Protein AF-A0A1G2HWE6-F1 (afdb_monomer_lite)

Secondary structure (DSSP, 8-state):
----------HHHHHHHHS-THHHHHHHHHHHHHHHHHHHHHHHHHHHHHTT---HHHHHHHHHHHHHHHHHHHHHHHTGGGT----GGGGHHHHHHHHHHHHHHTTS-TTTS-HHHHHHHHHHHHHHHHHHHHHHHHHIIIIIHHHHHHHTTT-HHHHHHHHHHHHHHHHHHHHHHHHHHHHHHHHHHHHHH---HHHHHHHHHHHHHHHHHHHHHS-HHHHHHT-TTTGGG--

Radius of gyration: 20.61 Å; chains: 1; bounding box: 46×35×68 Å

Foldseek 3Di:
DPPPPPPPPPLVLLCCLQQPPVLVVLLVLLVVLLVVLVVLLVVLVVVCVVVVLDDPLLVLLSVLLVLVSVLVNLCSVQPVRRFDDDDPVVSVLSVVLSVLSSQSSQVSRCVRHPPLSNLVSVLVNLVSLLVVLVVSLVVLVPPSLVSLCVSVVVPNVLSVVVSVLSSVLSVVRSVVSVVVSVVSVVLSVCCVVPVDPVSSVVVSVVSSVVSVVCSPCSGPLNSQCPDPSRNVSSD

Structure (mmCIF, N/CA/C/O backbone):
data_AF-A0A1G2HWE6-F1
#
_entry.id   AF-A0A1G2HWE6-F1
#
loop_
_atom_site.group_PDB
_atom_site.id
_atom_site.type_symbol
_atom_site.label_atom_id
_atom_site.label_alt_id
_atom_site.label_comp_id
_atom_site.label_asym_id
_atom_site.label_entity_id
_atom_site.label_seq_id
_atom_site.pdbx_PDB_ins_code
_atom_site.Cartn_x
_atom_site.Cartn_y
_atom_site.Cartn_z
_atom_site.occupancy
_atom_site.B_iso_or_equiv
_atom_site.auth_seq_id
_atom_site.auth_comp_id
_atom_site.auth_asym_id
_atom_site.auth_atom_id
_atom_site.pdbx_PDB_model_num
ATOM 1 N N . MET A 1 1 ? 14.375 21.145 -43.559 1.00 37.47 1 MET A N 1
ATOM 2 C CA . MET A 1 1 ? 13.725 20.589 -42.355 1.00 37.47 1 MET A CA 1
ATOM 3 C C . MET A 1 1 ? 13.669 19.087 -42.533 1.00 37.47 1 MET A C 1
ATOM 5 O O . MET A 1 1 ? 12.858 18.605 -43.310 1.00 37.47 1 MET A O 1
ATOM 9 N N . VAL A 1 2 ? 14.614 18.369 -41.930 1.00 33.28 2 VAL A N 1
ATOM 10 C CA . VAL A 1 2 ? 14.614 16.905 -41.948 1.00 33.28 2 VAL A CA 1
ATOM 11 C C . VAL A 1 2 ? 13.564 16.480 -40.933 1.00 33.28 2 VAL A C 1
ATOM 13 O O . VAL A 1 2 ? 13.739 16.686 -39.736 1.00 33.28 2 VAL A O 1
ATOM 16 N N . THR A 1 3 ? 12.433 15.975 -41.411 1.00 37.06 3 THR A N 1
ATOM 17 C CA . THR A 1 3 ? 11.487 15.235 -40.580 1.00 37.06 3 THR A CA 1
ATOM 18 C C . THR A 1 3 ? 12.203 13.971 -40.121 1.00 37.06 3 THR A C 1
ATOM 20 O O . THR A 1 3 ? 12.226 12.979 -40.851 1.00 37.06 3 THR A O 1
ATOM 23 N N . GLU A 1 4 ? 12.846 14.024 -38.952 1.00 37.31 4 GLU A N 1
ATOM 24 C CA . GLU A 1 4 ? 13.259 12.825 -38.228 1.00 37.31 4 GLU A CA 1
ATOM 25 C C . GLU A 1 4 ? 12.006 11.976 -38.040 1.00 37.31 4 GLU A C 1
ATOM 27 O O . GLU A 1 4 ? 11.126 12.272 -37.229 1.00 37.31 4 GLU A O 1
ATOM 32 N N . ARG A 1 5 ? 11.886 10.943 -38.872 1.00 42.56 5 ARG A N 1
ATOM 33 C CA . ARG A 1 5 ? 10.913 9.880 -38.691 1.00 42.56 5 ARG A CA 1
ATOM 34 C C . ARG A 1 5 ? 11.277 9.258 -37.344 1.00 42.56 5 ARG A C 1
ATOM 36 O O . ARG A 1 5 ? 12.273 8.548 -37.276 1.00 42.56 5 ARG A O 1
ATOM 43 N N . ARG A 1 6 ? 10.549 9.611 -36.272 1.00 49.31 6 ARG A N 1
ATOM 44 C CA . ARG A 1 6 ? 10.665 8.949 -34.964 1.00 49.31 6 ARG A CA 1
ATOM 45 C C . ARG A 1 6 ? 10.543 7.459 -35.246 1.00 49.31 6 ARG A C 1
ATOM 47 O O . ARG A 1 6 ? 9.459 7.009 -35.604 1.00 49.31 6 ARG A O 1
ATOM 54 N N . GLU A 1 7 ? 11.657 6.736 -35.203 1.00 51.09 7 GLU A N 1
ATOM 55 C CA . GLU A 1 7 ? 11.645 5.290 -35.366 1.00 51.09 7 GLU A CA 1
ATOM 56 C C . GLU A 1 7 ? 10.716 4.742 -34.284 1.00 51.09 7 GLU A C 1
ATOM 58 O O . GLU A 1 7 ? 10.956 4.934 -33.090 1.00 51.09 7 GLU A O 1
ATOM 63 N N . GLU A 1 8 ? 9.591 4.174 -34.717 1.00 58.09 8 GLU A N 1
ATOM 64 C CA . GLU A 1 8 ? 8.563 3.645 -33.835 1.00 58.09 8 GLU A CA 1
ATOM 65 C C . GLU A 1 8 ? 9.192 2.531 -33.009 1.00 58.09 8 GLU A C 1
ATOM 67 O O . GLU A 1 8 ? 9.462 1.435 -33.501 1.00 58.09 8 GLU A O 1
ATOM 72 N N . ILE A 1 9 ? 9.473 2.827 -31.740 1.00 59.62 9 ILE A N 1
ATOM 73 C CA . ILE A 1 9 ? 9.824 1.806 -30.766 1.00 59.62 9 ILE A CA 1
ATOM 74 C C . ILE A 1 9 ? 8.665 0.804 -30.768 1.00 59.62 9 ILE A C 1
ATOM 76 O O . ILE A 1 9 ? 7.548 1.187 -30.411 1.00 59.62 9 ILE A O 1
ATOM 80 N N . PRO A 1 10 ? 8.880 -0.466 -31.153 1.00 60.22 10 PRO A N 1
ATOM 81 C CA . PRO A 1 10 ? 7.796 -1.430 -31.156 1.00 60.22 10 PRO A CA 1
ATOM 82 C C . PRO A 1 10 ? 7.351 -1.646 -29.705 1.00 60.22 10 PRO A C 1
ATOM 84 O O . PRO A 1 10 ? 8.105 -2.208 -28.906 1.00 60.22 10 PRO A O 1
ATOM 87 N N . LEU A 1 11 ? 6.124 -1.214 -29.374 1.00 59.66 11 LEU A N 1
ATOM 88 C CA . LEU A 1 11 ? 5.499 -1.381 -28.053 1.00 59.66 11 LEU A CA 1
ATOM 89 C C . LEU A 1 11 ? 5.708 -2.784 -27.440 1.00 59.66 11 LEU A C 1
ATOM 91 O O . LEU A 1 11 ? 5.973 -2.851 -26.241 1.00 59.66 11 LEU A O 1
ATOM 95 N N . PRO A 1 12 ? 5.686 -3.899 -28.204 1.00 58.38 12 PRO A N 1
ATOM 96 C CA . PRO A 1 12 ? 5.962 -5.227 -27.655 1.00 58.38 12 PRO A CA 1
ATOM 97 C C . PRO A 1 12 ? 7.326 -5.350 -26.962 1.00 58.38 12 PRO A C 1
ATOM 99 O O . PRO A 1 12 ? 7.399 -5.896 -25.868 1.00 58.38 12 PRO A O 1
ATOM 102 N N . LYS A 1 13 ? 8.398 -4.775 -27.529 1.00 60.00 13 LYS A N 1
ATOM 103 C CA . LYS A 1 13 ? 9.741 -4.814 -26.915 1.00 60.00 13 LYS A CA 1
ATOM 104 C C . LYS A 1 13 ? 9.831 -3.946 -25.662 1.00 60.00 13 LYS A C 1
ATOM 106 O O . LYS A 1 13 ? 10.584 -4.259 -24.744 1.00 60.00 13 LYS A O 1
ATOM 111 N N . LEU A 1 14 ? 9.064 -2.855 -25.627 1.00 59.41 14 LEU A N 1
ATOM 112 C CA . LEU A 1 14 ? 8.936 -1.999 -24.451 1.00 59.41 14 LEU A CA 1
ATOM 113 C C . LEU A 1 14 ? 8.243 -2.744 -23.313 1.00 59.41 14 LEU A C 1
ATOM 115 O O . LEU A 1 14 ? 8.753 -2.751 -22.197 1.00 59.41 14 LEU A O 1
ATOM 119 N N . PHE A 1 15 ? 7.143 -3.435 -23.603 1.00 59.78 15 PHE A N 1
ATOM 120 C CA . PHE A 1 15 ? 6.457 -4.253 -22.613 1.00 59.78 15 PHE A CA 1
ATOM 121 C C . PHE A 1 15 ? 7.269 -5.482 -22.198 1.00 59.78 15 PHE A C 1
ATOM 123 O O . PHE A 1 15 ? 7.324 -5.756 -21.012 1.00 59.78 15 PHE A O 1
ATOM 130 N N . GLU A 1 16 ? 7.990 -6.164 -23.087 1.00 58.72 16 GLU A N 1
ATOM 131 C CA . GLU A 1 16 ? 8.883 -7.273 -22.699 1.00 58.72 16 GLU A CA 1
ATOM 132 C C . GLU A 1 16 ? 10.024 -6.824 -21.770 1.00 58.72 16 GLU A C 1
ATOM 134 O O . GLU A 1 16 ? 10.401 -7.543 -20.843 1.00 58.72 16 GLU A O 1
ATOM 139 N N . ALA A 1 17 ? 10.563 -5.619 -21.982 1.00 56.53 17 ALA A N 1
ATOM 140 C CA . ALA A 1 17 ? 11.607 -5.055 -21.130 1.00 56.53 17 ALA A CA 1
ATOM 141 C C . ALA A 1 17 ? 11.080 -4.548 -19.771 1.00 56.53 17 ALA A C 1
ATOM 143 O O . ALA A 1 17 ? 11.848 -4.476 -18.807 1.00 56.53 17 ALA A O 1
ATOM 144 N N . ILE A 1 18 ? 9.796 -4.174 -19.693 1.00 54.41 18 ILE A N 1
ATOM 145 C CA . ILE A 1 18 ? 9.176 -3.528 -18.522 1.00 54.41 18 ILE A CA 1
ATOM 146 C C . ILE A 1 18 ? 8.317 -4.497 -17.689 1.00 54.41 18 ILE A C 1
ATOM 148 O O . ILE A 1 18 ? 8.333 -4.408 -16.464 1.00 54.41 18 ILE A O 1
ATOM 152 N N . LEU A 1 19 ? 7.601 -5.420 -18.331 1.00 57.88 19 LEU A N 1
ATOM 153 C CA . LEU A 1 19 ? 6.680 -6.404 -17.751 1.00 57.88 19 LEU A CA 1
ATOM 154 C C . LEU A 1 19 ? 7.272 -7.814 -17.905 1.00 57.88 19 LEU A C 1
ATOM 156 O O . LEU A 1 19 ? 6.849 -8.580 -18.775 1.00 57.88 19 LEU A O 1
ATOM 160 N N . PRO A 1 20 ? 8.257 -8.209 -17.081 1.00 55.56 20 PRO A N 1
ATOM 161 C CA . PRO A 1 20 ? 8.686 -9.599 -17.077 1.00 55.56 20 PRO A CA 1
ATOM 162 C C . PRO A 1 20 ? 7.498 -10.492 -16.689 1.00 55.56 20 PRO A C 1
ATOM 164 O O . PRO A 1 20 ? 6.690 -10.107 -15.849 1.00 55.56 20 PRO A O 1
ATOM 167 N N . TYR A 1 21 ? 7.429 -11.719 -17.214 1.00 52.56 21 TYR A N 1
ATOM 168 C CA . TYR A 1 21 ? 6.457 -12.763 -16.820 1.00 52.56 21 TYR A CA 1
ATOM 169 C C . TYR A 1 21 ? 6.268 -12.886 -15.291 1.00 52.56 21 TYR A C 1
ATOM 171 O O . TYR A 1 21 ? 5.188 -13.179 -14.785 1.00 52.56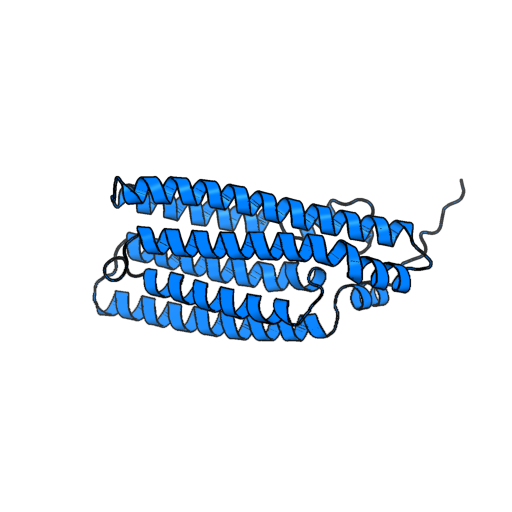 21 TYR A O 1
ATOM 179 N N . GLN A 1 22 ? 7.323 -12.578 -14.538 1.00 60.53 22 GLN A N 1
ATOM 180 C CA . GLN A 1 22 ? 7.340 -12.506 -13.080 1.00 60.53 22 GLN A CA 1
ATOM 181 C C . GLN A 1 22 ? 6.305 -11.514 -12.506 1.00 60.53 22 GLN A C 1
ATOM 183 O O . GLN A 1 22 ? 5.722 -11.792 -11.461 1.00 60.53 22 GLN A O 1
ATOM 188 N N . ALA A 1 23 ? 6.019 -10.402 -13.188 1.00 65.31 23 ALA A N 1
ATOM 189 C CA . ALA A 1 23 ? 5.042 -9.405 -12.757 1.00 65.31 23 ALA A CA 1
ATOM 190 C C . ALA A 1 23 ? 3.624 -9.988 -12.631 1.00 65.31 23 ALA A C 1
ATOM 192 O O . ALA A 1 23 ? 2.936 -9.669 -11.663 1.00 65.31 23 ALA A O 1
ATOM 193 N N . SER A 1 24 ? 3.193 -10.889 -13.527 1.00 72.12 24 SER A N 1
ATOM 194 C CA . SER A 1 24 ? 1.847 -11.481 -13.427 1.00 72.12 24 SER A CA 1
ATOM 195 C C . SER A 1 24 ? 1.726 -12.424 -12.226 1.00 72.12 24 SER A C 1
ATOM 197 O O . SER A 1 24 ? 0.723 -12.394 -11.512 1.00 72.12 24 SER A O 1
ATOM 199 N N . VAL A 1 25 ? 2.776 -13.200 -11.931 1.00 74.75 25 VAL A N 1
ATOM 200 C CA . VAL A 1 25 ? 2.834 -14.070 -10.746 1.00 74.75 25 VAL A CA 1
ATOM 201 C C . VAL A 1 25 ? 2.797 -13.232 -9.469 1.00 74.75 25 VAL A C 1
ATOM 203 O O . VAL A 1 25 ? 2.043 -13.548 -8.552 1.00 74.75 25 VAL A O 1
ATOM 206 N N . TYR A 1 26 ? 3.546 -12.128 -9.422 1.00 76.06 26 TYR A N 1
ATOM 207 C CA . TYR A 1 26 ? 3.535 -11.203 -8.284 1.00 76.06 26 TYR A CA 1
ATOM 208 C C . TYR A 1 26 ? 2.148 -10.610 -8.033 1.00 76.06 26 TYR A C 1
ATOM 210 O O . TYR A 1 26 ? 1.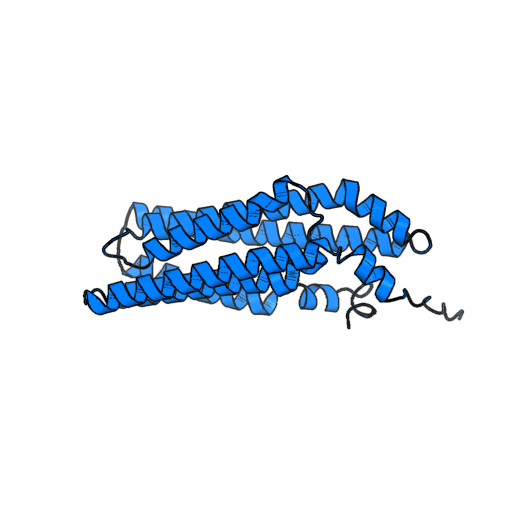650 -10.633 -6.909 1.00 76.06 26 TYR A O 1
ATOM 218 N N . VAL A 1 27 ? 1.501 -10.127 -9.097 1.00 79.94 27 VAL A N 1
ATOM 219 C CA . VAL A 1 27 ? 0.134 -9.594 -9.043 1.00 79.94 27 VAL A CA 1
ATOM 220 C C . VAL A 1 27 ? -0.851 -10.671 -8.593 1.00 79.94 27 VAL A C 1
ATOM 222 O O . VAL A 1 27 ? -1.737 -10.386 -7.795 1.00 79.94 27 VAL A O 1
ATOM 225 N N . THR A 1 28 ? -0.678 -11.917 -9.035 1.00 85.12 28 THR A N 1
ATOM 226 C CA . THR A 1 28 ? -1.517 -13.047 -8.604 1.00 85.12 28 THR A CA 1
ATOM 227 C C . THR A 1 28 ? -1.370 -13.301 -7.104 1.00 85.12 28 THR A C 1
ATOM 229 O O . THR A 1 28 ? -2.375 -13.380 -6.402 1.00 85.12 28 THR A O 1
ATOM 232 N N . VAL A 1 29 ? -0.136 -13.378 -6.592 1.00 84.94 29 VAL A N 1
ATOM 233 C CA . VAL A 1 29 ? 0.125 -13.563 -5.153 1.00 84.94 29 VAL A CA 1
ATOM 234 C C . VAL A 1 29 ? -0.498 -12.432 -4.339 1.00 84.94 29 VAL A C 1
ATOM 236 O O . VAL A 1 29 ? -1.156 -12.686 -3.332 1.00 84.94 29 VAL A O 1
ATOM 239 N N . LEU A 1 30 ? -0.356 -11.188 -4.795 1.00 85.75 30 LEU A N 1
ATOM 240 C CA . LEU A 1 30 ? -0.988 -10.047 -4.145 1.00 85.75 30 LEU A CA 1
ATOM 241 C C . LEU A 1 30 ? -2.510 -10.126 -4.190 1.00 85.75 30 LEU A C 1
ATOM 243 O O . LEU A 1 30 ? -3.135 -9.913 -3.163 1.00 85.75 30 LEU A O 1
ATOM 247 N N . ASN A 1 31 ? -3.116 -10.492 -5.318 1.00 89.31 31 ASN A N 1
ATOM 248 C CA . ASN A 1 31 ? -4.565 -10.671 -5.399 1.00 89.31 31 ASN A CA 1
ATOM 249 C C . ASN A 1 31 ? -5.065 -11.727 -4.402 1.00 89.31 31 ASN A C 1
ATOM 251 O O . ASN A 1 31 ? -6.081 -11.499 -3.753 1.00 89.31 31 ASN A O 1
ATOM 255 N N . ILE A 1 32 ? -4.335 -12.833 -4.214 1.00 92.06 32 ILE A N 1
ATOM 256 C CA . ILE A 1 32 ? -4.664 -13.840 -3.191 1.00 92.06 32 ILE A CA 1
ATOM 257 C C . ILE A 1 32 ? -4.636 -13.213 -1.790 1.00 92.06 32 ILE A C 1
ATOM 259 O O . ILE A 1 32 ? -5.593 -13.364 -1.032 1.00 92.06 32 ILE A O 1
ATOM 263 N N . ILE A 1 33 ? -3.572 -12.476 -1.456 1.00 92.12 33 ILE A N 1
ATOM 264 C CA . ILE A 1 33 ? -3.435 -11.791 -0.160 1.00 92.12 33 ILE A CA 1
ATOM 265 C C . ILE A 1 33 ? -4.576 -10.788 0.053 1.00 92.12 33 ILE A C 1
ATOM 267 O O . ILE A 1 33 ? -5.175 -10.760 1.124 1.00 92.12 33 ILE A O 1
ATOM 271 N N . GLN A 1 34 ? -4.925 -10.015 -0.973 1.00 92.56 34 GLN A N 1
ATOM 272 C CA . GLN A 1 34 ? -5.989 -9.012 -0.916 1.00 92.56 34 GLN A CA 1
ATOM 273 C C . GLN A 1 34 ? -7.371 -9.660 -0.743 1.00 92.56 34 GLN A C 1
ATOM 275 O O . GLN A 1 34 ? -8.171 -9.192 0.065 1.00 92.56 34 GLN A O 1
ATOM 280 N N . CYS A 1 35 ? -7.648 -10.784 -1.416 1.00 93.69 35 CYS A N 1
ATOM 281 C CA . CYS A 1 35 ? -8.865 -11.568 -1.182 1.00 93.69 35 CYS A CA 1
ATOM 282 C C . CYS A 1 35 ? -8.961 -12.061 0.269 1.00 93.69 35 CYS A C 1
ATOM 284 O O . CYS A 1 35 ? -10.028 -11.976 0.878 1.00 93.69 35 CYS A O 1
ATOM 286 N N . ILE A 1 36 ? -7.851 -12.544 0.833 1.00 94.56 36 ILE A N 1
ATOM 287 C CA . ILE A 1 36 ? -7.787 -12.982 2.232 1.00 94.56 36 ILE A CA 1
ATOM 288 C C . ILE A 1 36 ? -8.031 -11.797 3.179 1.00 94.56 36 ILE A C 1
ATOM 290 O O . ILE A 1 36 ? -8.836 -11.914 4.102 1.00 94.56 36 ILE A O 1
ATOM 294 N N . ALA A 1 37 ? -7.405 -10.644 2.925 1.00 94.81 37 ALA A N 1
ATOM 295 C CA . ALA A 1 37 ? -7.588 -9.428 3.714 1.00 94.81 37 ALA A CA 1
ATOM 296 C C . ALA A 1 37 ? -9.054 -8.958 3.712 1.00 94.81 37 ALA A C 1
ATOM 298 O O . ALA A 1 37 ? -9.620 -8.696 4.773 1.00 94.81 37 ALA A O 1
ATOM 299 N N . PHE A 1 38 ? -9.717 -8.929 2.550 1.00 94.69 38 PHE A N 1
ATOM 300 C CA . PHE A 1 38 ? -11.149 -8.617 2.484 1.00 94.69 38 PHE A CA 1
ATOM 301 C C . PHE A 1 38 ? -12.006 -9.637 3.238 1.00 94.69 38 PHE A C 1
ATOM 303 O O . PHE A 1 38 ? -12.942 -9.243 3.933 1.00 94.69 38 PHE A O 1
ATOM 310 N N . GLY A 1 39 ? -11.679 -10.928 3.145 1.00 94.88 39 GLY A N 1
ATOM 311 C CA . GLY A 1 39 ? -12.356 -11.976 3.908 1.00 94.88 39 GLY A CA 1
ATOM 312 C C . GLY A 1 39 ? -12.284 -11.730 5.417 1.00 94.88 39 GLY A C 1
ATOM 313 O O . GLY A 1 39 ? -13.316 -11.733 6.089 1.00 94.88 39 GLY A O 1
ATOM 314 N N . PHE A 1 40 ? -11.091 -11.439 5.942 1.00 95.19 40 PHE A N 1
ATOM 315 C CA . PHE A 1 40 ? -10.915 -11.097 7.355 1.00 95.19 40 PHE A CA 1
ATOM 316 C C . PHE A 1 40 ? -11.644 -9.811 7.745 1.00 95.19 40 PHE A C 1
ATOM 318 O O . PHE A 1 40 ? -12.270 -9.779 8.801 1.00 95.19 40 PHE A O 1
ATOM 325 N N . LEU A 1 41 ? -11.634 -8.779 6.894 1.00 95.19 41 LEU A N 1
ATOM 326 C CA . LEU A 1 41 ? -12.362 -7.539 7.169 1.00 95.19 41 LEU A CA 1
ATOM 327 C C . LEU A 1 41 ? -13.870 -7.783 7.308 1.00 95.19 41 LEU A C 1
ATOM 329 O O . LEU A 1 41 ? -14.495 -7.251 8.220 1.00 95.19 41 LEU A O 1
ATOM 333 N N . VAL A 1 42 ? -14.458 -8.606 6.436 1.00 94.56 42 VAL A N 1
ATOM 334 C CA . VAL A 1 42 ? -15.885 -8.959 6.520 1.00 94.56 42 VAL A CA 1
ATOM 335 C C . VAL A 1 42 ? -16.192 -9.720 7.811 1.00 94.56 42 VAL A C 1
ATOM 337 O O . VAL A 1 42 ? -17.209 -9.446 8.449 1.00 94.56 42 VAL A O 1
ATOM 340 N N . ILE A 1 43 ? -15.322 -10.653 8.209 1.00 93.69 43 ILE A N 1
ATOM 341 C CA . ILE A 1 43 ? -15.471 -11.406 9.462 1.00 93.69 43 ILE A CA 1
ATOM 342 C C . ILE A 1 43 ? -15.426 -10.458 10.666 1.00 93.69 43 ILE A C 1
ATOM 344 O O . ILE A 1 43 ? -16.307 -10.531 11.520 1.00 93.69 43 ILE A O 1
ATOM 348 N N . GLU A 1 44 ? -14.460 -9.541 10.699 1.00 92.88 44 GLU A N 1
ATOM 349 C CA . GLU A 1 44 ? -14.300 -8.579 11.791 1.00 92.88 44 GLU A CA 1
ATOM 350 C C . GLU A 1 44 ? -15.502 -7.630 11.891 1.00 92.88 44 GLU A C 1
ATOM 352 O O . GLU A 1 44 ? -16.068 -7.427 12.963 1.00 92.88 44 GLU A O 1
ATOM 357 N N . VAL A 1 45 ? -15.969 -7.097 10.757 1.00 90.81 45 VAL A N 1
ATOM 358 C CA . VAL A 1 45 ? -17.160 -6.233 10.721 1.00 90.81 45 VAL A CA 1
ATOM 359 C C . VAL A 1 45 ? -18.403 -6.990 11.191 1.00 90.81 45 VAL A C 1
ATOM 361 O O . VAL A 1 45 ? -19.206 -6.438 11.945 1.00 90.81 45 VAL A O 1
ATOM 364 N N . LYS A 1 46 ? -18.567 -8.257 10.793 1.00 91.19 46 LYS A N 1
ATOM 365 C CA . LYS A 1 46 ? -19.674 -9.101 11.261 1.00 91.19 46 LYS A CA 1
ATOM 366 C C . LYS A 1 46 ? -19.630 -9.295 12.778 1.00 91.19 46 LYS A C 1
ATOM 368 O O . LYS A 1 46 ? -20.680 -9.257 13.416 1.00 91.19 46 LYS A O 1
ATOM 373 N N . ASP A 1 47 ? -18.448 -9.503 13.350 1.00 89.56 47 ASP A N 1
ATOM 374 C CA . ASP A 1 47 ? -18.283 -9.680 14.794 1.00 89.56 47 ASP A CA 1
ATOM 375 C C . ASP A 1 47 ? -18.666 -8.410 15.571 1.00 89.56 47 ASP A C 1
ATOM 377 O O . ASP A 1 47 ? -19.458 -8.478 16.512 1.00 89.56 47 ASP A O 1
ATOM 381 N N . ILE A 1 48 ? -18.222 -7.238 15.098 1.00 88.75 48 ILE A N 1
ATOM 382 C CA . ILE A 1 48 ? -18.594 -5.926 15.660 1.00 88.75 48 ILE A CA 1
ATOM 383 C C . ILE A 1 48 ? -20.115 -5.726 15.648 1.00 88.75 48 ILE A C 1
ATOM 385 O O . ILE A 1 48 ? -20.695 -5.269 16.637 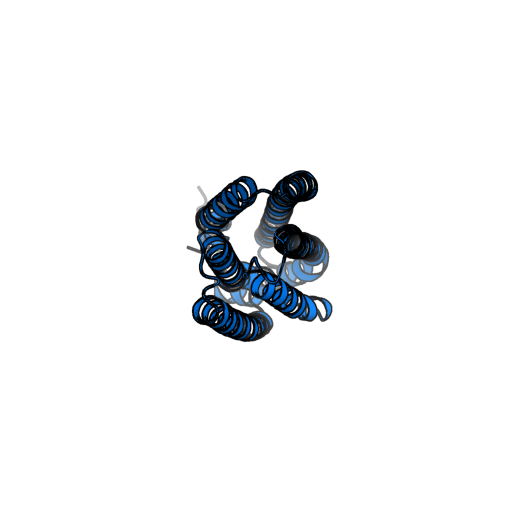1.00 88.75 48 ILE A O 1
ATOM 389 N N . VAL A 1 49 ? -20.772 -6.068 14.534 1.00 88.31 49 VAL A N 1
ATOM 390 C CA . VAL A 1 49 ? -22.233 -5.958 14.399 1.00 88.31 49 VAL A CA 1
ATOM 391 C C . VAL A 1 49 ? -22.941 -6.903 15.371 1.00 88.31 49 VAL A C 1
ATOM 393 O O . VAL A 1 49 ? -23.847 -6.475 16.080 1.00 88.31 49 VAL A O 1
ATOM 396 N N . ASN A 1 50 ? -22.510 -8.163 15.459 1.00 88.94 50 ASN A N 1
ATOM 397 C CA . ASN A 1 50 ? -23.138 -9.160 16.331 1.00 88.94 50 ASN A CA 1
ATOM 398 C C . ASN A 1 50 ? -23.004 -8.828 17.822 1.00 88.94 50 ASN A C 1
ATOM 400 O O . ASN A 1 50 ? -23.901 -9.139 18.603 1.00 88.94 50 ASN A O 1
ATOM 404 N N . LYS A 1 51 ? -21.891 -8.209 18.224 1.00 87.62 51 LYS A N 1
ATOM 405 C CA . LYS A 1 51 ? -21.625 -7.829 19.617 1.00 87.62 51 LYS A CA 1
ATOM 406 C C . LYS A 1 51 ? -22.246 -6.485 20.018 1.00 87.62 51 LYS A C 1
ATOM 408 O O . LYS A 1 51 ? -22.052 -6.055 21.150 1.00 87.62 51 LYS A O 1
ATOM 413 N N . ASN A 1 52 ? -22.997 -5.824 19.128 1.00 81.00 52 ASN A N 1
ATOM 414 C CA . ASN A 1 52 ? -23.503 -4.457 19.320 1.00 81.00 52 ASN A CA 1
ATOM 415 C C . ASN A 1 52 ? -22.393 -3.434 19.639 1.00 81.00 52 ASN A C 1
ATOM 417 O O . ASN A 1 52 ? -22.631 -2.419 20.288 1.00 81.00 52 ASN A O 1
ATOM 421 N N . GLU A 1 53 ? -21.180 -3.657 19.129 1.00 82.62 53 GLU A N 1
ATOM 422 C CA . GLU A 1 53 ? -20.036 -2.737 19.261 1.00 82.62 53 GLU A CA 1
ATOM 423 C C . GLU A 1 53 ? -19.990 -1.726 18.101 1.00 82.62 53 GLU A C 1
ATOM 425 O O . GLU A 1 53 ? -18.967 -1.105 17.781 1.00 82.62 53 GLU A O 1
ATOM 430 N N . PHE A 1 54 ? -21.128 -1.585 17.425 1.00 80.69 54 PHE A N 1
ATOM 431 C CA . PHE A 1 54 ? -21.293 -0.771 16.243 1.00 80.69 54 PHE A CA 1
ATOM 432 C C . PHE A 1 54 ? -21.448 0.701 16.636 1.00 80.69 54 PHE A C 1
ATOM 434 O O . PHE A 1 54 ? -22.475 1.127 17.161 1.00 80.69 54 PHE A O 1
ATOM 441 N N . GLY A 1 55 ? -20.411 1.489 16.368 1.00 86.38 55 GLY A N 1
ATOM 442 C CA . GLY A 1 55 ? -20.392 2.928 16.608 1.00 86.38 55 GLY A CA 1
ATOM 443 C C . GLY A 1 55 ? -19.676 3.681 15.493 1.00 86.38 55 GLY A C 1
ATOM 444 O O . GLY A 1 55 ? -19.008 3.083 14.647 1.00 86.38 55 GLY A O 1
ATOM 445 N N . LEU A 1 56 ? -19.784 5.013 15.508 1.00 88.19 56 LEU A N 1
ATOM 446 C CA . LEU A 1 56 ? -19.171 5.888 14.499 1.00 88.19 56 LEU A CA 1
ATOM 447 C C . LEU A 1 56 ? -17.669 5.614 14.324 1.00 88.19 56 LEU A C 1
ATOM 449 O O . LEU A 1 56 ? -17.168 5.586 13.204 1.00 88.19 56 LEU A O 1
ATOM 453 N N . ILE A 1 57 ? -16.961 5.370 15.427 1.00 88.12 57 ILE A N 1
ATOM 454 C CA . ILE A 1 57 ? -15.526 5.078 15.425 1.00 88.12 57 ILE A CA 1
ATOM 455 C C . ILE A 1 57 ? -15.228 3.752 14.712 1.00 88.12 57 ILE A C 1
ATOM 457 O O . ILE A 1 57 ? -14.374 3.718 13.827 1.00 88.12 57 ILE A O 1
ATOM 461 N N . SER A 1 58 ? -15.955 2.683 15.047 1.00 88.56 58 SER A N 1
ATOM 462 C CA . SER A 1 58 ? -15.812 1.366 14.413 1.00 88.56 58 SER A CA 1
ATOM 463 C C . SER A 1 58 ? -16.064 1.451 12.902 1.00 88.56 58 SER A C 1
ATOM 465 O O . SER A 1 58 ? -15.315 0.878 12.111 1.00 88.56 58 SER A O 1
ATOM 467 N N . ILE A 1 59 ? -17.063 2.241 12.481 1.00 90.62 59 ILE A N 1
ATOM 468 C CA . ILE A 1 59 ? -17.346 2.508 11.061 1.00 90.62 59 ILE A CA 1
ATOM 469 C C . ILE A 1 59 ? -16.168 3.230 10.406 1.00 90.62 59 ILE A C 1
ATOM 471 O O . ILE A 1 59 ? -15.695 2.807 9.355 1.00 90.62 59 ILE A O 1
ATOM 475 N N . LEU A 1 60 ? -15.666 4.304 11.018 1.00 91.50 60 LEU A N 1
ATOM 476 C CA . LEU A 1 60 ? -14.559 5.082 10.465 1.00 91.50 60 LEU A CA 1
ATOM 477 C C . LEU A 1 60 ? -13.269 4.262 10.351 1.00 91.50 60 LEU A C 1
ATOM 479 O O . LEU A 1 60 ? -12.567 4.379 9.344 1.00 91.50 60 LEU A O 1
ATOM 483 N N . ARG A 1 61 ? -12.959 3.403 11.330 1.00 91.25 61 ARG A N 1
ATOM 484 C CA . ARG A 1 61 ? -11.829 2.467 11.232 1.00 91.25 61 ARG A CA 1
ATOM 485 C C . ARG A 1 61 ? -12.045 1.410 10.157 1.00 91.25 61 ARG A C 1
ATOM 487 O O . ARG A 1 61 ? -11.114 1.123 9.404 1.00 91.25 61 ARG A O 1
ATOM 494 N N . GLY A 1 62 ? -13.258 0.871 10.043 1.00 93.06 62 GLY A N 1
ATOM 495 C CA . GLY A 1 62 ? -13.618 -0.099 9.008 1.00 93.06 62 GLY A CA 1
ATOM 496 C C . GLY A 1 62 ? -13.475 0.486 7.604 1.00 93.06 62 GLY A C 1
ATOM 497 O O . GLY A 1 62 ? -12.808 -0.101 6.754 1.00 93.06 62 GLY A O 1
ATOM 498 N N . VAL A 1 63 ? -14.008 1.692 7.380 1.00 93.50 63 VAL A N 1
ATOM 499 C CA . VAL A 1 63 ? -13.875 2.422 6.111 1.00 93.50 63 VAL A CA 1
ATOM 500 C C . VAL A 1 63 ? -12.413 2.753 5.818 1.00 93.50 63 VAL A C 1
ATOM 502 O O . VAL A 1 63 ? -11.967 2.550 4.693 1.00 93.50 63 VAL A O 1
ATOM 505 N N . ASN A 1 64 ? -11.637 3.208 6.807 1.00 92.56 64 ASN A N 1
ATOM 506 C CA . ASN A 1 64 ? -10.200 3.431 6.620 1.00 92.56 64 ASN A CA 1
ATOM 507 C C . ASN A 1 64 ? -9.475 2.163 6.188 1.00 92.56 64 ASN A C 1
ATOM 509 O O . ASN A 1 64 ? -8.726 2.186 5.218 1.00 92.56 64 ASN A O 1
ATOM 513 N N . THR A 1 65 ? -9.723 1.059 6.885 1.00 94.62 65 THR A N 1
ATOM 514 C CA . THR A 1 65 ? -9.106 -0.233 6.582 1.00 94.62 65 THR A CA 1
ATOM 515 C C . THR A 1 65 ? -9.467 -0.684 5.173 1.00 94.62 65 THR A C 1
ATOM 517 O O . THR A 1 65 ? -8.586 -1.034 4.396 1.00 94.62 65 THR A O 1
ATOM 520 N N . PHE A 1 66 ? -10.740 -0.569 4.794 1.00 94.94 66 PHE A N 1
ATOM 521 C CA . PHE A 1 66 ? -11.207 -0.856 3.442 1.00 94.94 66 PHE A CA 1
ATOM 522 C C . PHE A 1 66 ? -10.500 -0.001 2.377 1.00 94.94 66 PHE A C 1
ATOM 524 O O . PHE A 1 66 ? -10.008 -0.533 1.383 1.00 94.94 66 PHE A O 1
ATOM 531 N N . VAL A 1 67 ? -10.404 1.316 2.593 1.00 93.75 67 VAL A N 1
ATOM 532 C CA . VAL A 1 67 ? -9.719 2.239 1.673 1.00 93.75 67 VAL A CA 1
ATOM 533 C C . VAL A 1 67 ? -8.224 1.928 1.591 1.00 93.75 67 VAL A C 1
ATOM 535 O O . VAL A 1 67 ? -7.660 2.013 0.505 1.00 93.75 67 VAL A O 1
ATOM 538 N N . ILE A 1 68 ? -7.582 1.543 2.697 1.00 92.25 68 ILE A N 1
ATOM 539 C CA . ILE A 1 68 ? -6.174 1.127 2.714 1.00 92.25 68 ILE A CA 1
ATOM 540 C C . ILE A 1 68 ? -5.979 -0.125 1.860 1.00 92.25 68 ILE A C 1
ATOM 542 O O . ILE A 1 68 ? -5.140 -0.086 0.966 1.00 92.25 68 ILE A O 1
ATOM 546 N N . ILE A 1 69 ? -6.767 -1.183 2.079 1.00 93.06 69 ILE A N 1
ATOM 547 C CA . ILE A 1 69 ? -6.690 -2.433 1.301 1.00 93.06 69 ILE A CA 1
ATOM 548 C C . ILE A 1 69 ? -6.899 -2.127 -0.191 1.00 93.06 69 ILE A C 1
ATOM 550 O O . ILE A 1 69 ? -6.068 -2.470 -1.030 1.00 93.06 69 ILE A O 1
ATOM 554 N N . LEU A 1 70 ? -7.944 -1.364 -0.539 1.00 91.19 70 LEU A N 1
ATOM 555 C CA . LEU A 1 70 ? -8.182 -0.944 -1.925 1.00 91.19 70 LEU A CA 1
ATOM 556 C C . LEU A 1 70 ? -7.030 -0.134 -2.513 1.00 91.19 70 LEU A C 1
ATOM 558 O O . LEU A 1 70 ? -6.686 -0.310 -3.678 1.00 91.19 70 LEU A O 1
ATOM 562 N N . PHE A 1 71 ? -6.448 0.775 -1.736 1.00 88.50 71 PHE A N 1
ATOM 563 C CA . PHE A 1 71 ? -5.335 1.596 -2.186 1.00 88.50 71 PHE A CA 1
ATOM 564 C C . PHE A 1 71 ? -4.085 0.748 -2.417 1.00 88.50 71 PHE A C 1
ATOM 566 O O . PHE A 1 71 ? -3.409 0.921 -3.428 1.00 88.50 71 PHE A O 1
ATOM 573 N N . VAL A 1 72 ? -3.788 -0.188 -1.516 1.00 87.56 72 VAL A N 1
ATOM 574 C CA . VAL A 1 72 ? -2.690 -1.143 -1.667 1.00 87.56 72 VAL A CA 1
ATOM 575 C C . VAL A 1 72 ? -2.896 -1.963 -2.941 1.00 87.56 72 VAL A C 1
ATOM 577 O O . VAL A 1 72 ? -2.019 -1.965 -3.808 1.00 87.56 72 VAL A O 1
ATOM 580 N N . TRP A 1 73 ? -4.076 -2.561 -3.112 1.00 87.31 73 TRP A N 1
ATOM 581 C CA . TRP A 1 73 ? -4.439 -3.310 -4.313 1.00 87.31 73 TRP A CA 1
ATOM 582 C C . TRP A 1 73 ? -4.315 -2.475 -5.594 1.00 87.31 73 TRP A C 1
ATOM 584 O O . TRP A 1 73 ? -3.619 -2.877 -6.528 1.00 87.31 73 TRP A O 1
ATOM 594 N N . TYR A 1 74 ? -4.924 -1.285 -5.624 1.00 84.06 74 TYR A N 1
ATOM 595 C CA . TYR A 1 74 ? -4.890 -0.383 -6.775 1.00 84.06 74 TYR A CA 1
ATOM 596 C C . TYR A 1 74 ? -3.457 -0.064 -7.183 1.00 84.06 74 TYR A C 1
ATOM 598 O O . TYR A 1 74 ? -3.114 -0.155 -8.358 1.00 84.06 74 TYR A O 1
ATOM 606 N N . ARG A 1 75 ? -2.586 0.254 -6.223 1.00 77.94 75 ARG A N 1
ATOM 607 C CA . ARG A 1 75 ? -1.187 0.557 -6.531 1.00 77.94 75 ARG A CA 1
ATOM 608 C C . ARG A 1 75 ? -0.450 -0.648 -7.080 1.00 77.94 75 ARG A C 1
ATOM 610 O O . ARG A 1 75 ? 0.371 -0.4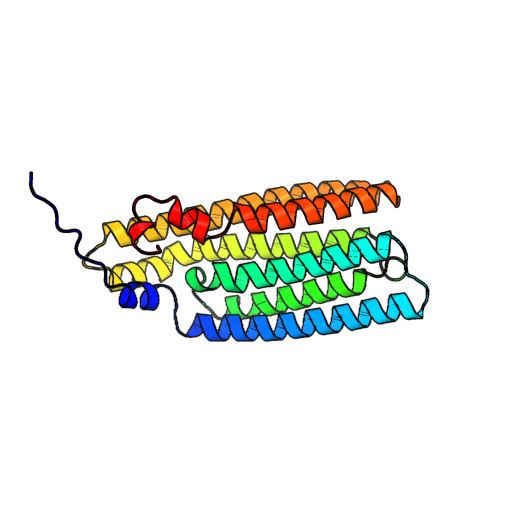98 -7.981 1.00 77.94 75 ARG A O 1
ATOM 617 N N . TYR A 1 76 ? -0.744 -1.840 -6.580 1.00 75.88 76 TYR A N 1
ATOM 618 C CA . TYR A 1 76 ? -0.123 -3.049 -7.094 1.00 75.88 76 TYR A CA 1
ATOM 619 C C . TYR A 1 76 ? -0.552 -3.396 -8.516 1.00 75.88 76 TYR A C 1
ATOM 621 O O . TYR A 1 76 ? 0.291 -3.755 -9.340 1.00 75.88 76 TYR A O 1
ATOM 629 N N . VAL A 1 77 ? -1.837 -3.244 -8.821 1.00 75.25 77 VAL A N 1
ATOM 630 C CA . VAL A 1 77 ? -2.373 -3.531 -10.153 1.00 75.25 77 VAL A CA 1
ATOM 631 C C . VAL A 1 77 ? -2.023 -2.426 -11.151 1.00 75.25 77 VAL A C 1
ATOM 633 O O . VAL A 1 77 ? -1.650 -2.732 -12.274 1.00 75.25 77 VAL A O 1
ATOM 636 N N . ALA A 1 78 ? -2.089 -1.153 -10.767 1.00 70.00 78 ALA A N 1
ATOM 637 C CA . ALA A 1 78 ? -1.877 -0.042 -11.694 1.00 70.00 78 ALA A CA 1
ATOM 638 C C . ALA A 1 78 ? -0.404 0.382 -11.820 1.00 70.00 78 ALA A C 1
ATOM 640 O O . ALA A 1 78 ? 0.032 0.785 -12.894 1.00 70.00 78 ALA A O 1
ATOM 641 N N . GLU A 1 79 ? 0.381 0.319 -10.739 1.00 67.38 79 GLU A N 1
ATOM 642 C CA . GLU A 1 79 ? 1.728 0.909 -10.709 1.00 67.38 79 GLU A CA 1
ATOM 643 C C . GLU A 1 79 ? 2.832 -0.157 -10.702 1.00 67.38 79 GLU A C 1
ATOM 645 O O . GLU A 1 79 ? 3.789 -0.057 -11.465 1.00 67.38 79 GLU A O 1
ATOM 650 N N . PHE A 1 80 ? 2.738 -1.193 -9.863 1.00 62.59 80 PHE A N 1
ATOM 651 C CA . PHE A 1 80 ? 3.869 -2.113 -9.648 1.00 62.59 80 PHE A CA 1
ATOM 652 C C . PHE A 1 80 ? 4.222 -2.985 -10.853 1.00 62.59 80 PHE A C 1
ATOM 654 O O . PHE A 1 80 ? 5.386 -3.369 -10.989 1.00 62.59 80 PHE A O 1
ATOM 661 N N . GLN A 1 81 ? 3.259 -3.248 -11.739 1.00 57.03 81 GLN A N 1
ATOM 662 C CA . GLN A 1 81 ? 3.458 -4.057 -12.945 1.00 57.03 81 GLN A CA 1
ATOM 663 C C . GLN A 1 81 ? 4.594 -3.504 -13.817 1.00 57.03 81 GLN A C 1
ATOM 665 O O . GLN A 1 81 ? 5.409 -4.260 -14.332 1.00 57.03 81 GLN A O 1
ATOM 670 N N . TYR A 1 82 ? 4.717 -2.178 -13.889 1.00 53.69 82 TYR A N 1
ATOM 671 C CA . TYR A 1 82 ? 5.705 -1.494 -14.725 1.00 53.69 82 TYR A CA 1
ATOM 672 C C . TYR A 1 82 ? 7.027 -1.196 -14.003 1.00 53.69 82 TYR A C 1
ATOM 674 O O . TYR A 1 82 ? 7.949 -0.597 -14.567 1.00 53.69 82 TYR A O 1
ATOM 682 N N . LEU A 1 83 ? 7.108 -1.512 -12.708 1.00 54.62 83 LEU A N 1
ATOM 683 C CA . LEU A 1 83 ? 8.011 -0.813 -11.802 1.00 54.62 83 LEU A CA 1
ATOM 684 C C . LEU A 1 83 ? 8.950 -1.716 -10.995 1.00 54.62 83 LEU A C 1
ATOM 686 O O . LEU A 1 83 ? 9.961 -1.221 -10.502 1.00 54.62 83 LEU A O 1
ATOM 690 N N . TRP A 1 84 ? 8.700 -3.016 -10.866 1.00 61.88 84 TRP A N 1
ATOM 691 C CA . TRP A 1 84 ? 9.465 -3.808 -9.900 1.00 61.88 84 TRP A CA 1
ATOM 692 C C . TRP A 1 84 ? 10.360 -4.881 -10.531 1.00 61.88 84 TRP A C 1
ATOM 694 O O . TRP A 1 84 ? 9.863 -5.923 -10.955 1.00 61.88 84 TRP A O 1
ATOM 704 N N . PRO A 1 85 ? 11.697 -4.693 -10.566 1.00 61.41 85 PRO A N 1
ATOM 705 C CA . PRO A 1 85 ? 12.594 -5.800 -10.864 1.00 61.41 85 PRO A CA 1
ATOM 706 C C . PRO A 1 85 ? 12.526 -6.800 -9.705 1.00 61.41 85 PRO A C 1
ATOM 708 O O . PRO A 1 85 ? 12.912 -6.460 -8.591 1.00 61.41 85 PRO A O 1
ATOM 711 N N . MET A 1 86 ? 12.054 -8.021 -9.951 1.00 66.38 86 MET A N 1
ATOM 712 C CA . MET A 1 86 ? 11.878 -9.052 -8.920 1.00 66.38 86 MET A CA 1
ATOM 713 C C . MET A 1 86 ? 13.193 -9.745 -8.543 1.00 66.38 86 MET A C 1
ATOM 715 O O . MET A 1 86 ? 13.928 -10.229 -9.400 1.00 66.38 86 MET A O 1
ATOM 719 N N . SER A 1 87 ? 13.503 -9.804 -7.249 1.00 69.44 87 SER A N 1
ATOM 720 C CA . SER A 1 87 ? 14.471 -10.726 -6.638 1.00 69.44 87 SER A CA 1
ATOM 721 C C . SER A 1 87 ? 13.812 -11.501 -5.499 1.00 69.44 87 SER A C 1
ATOM 723 O O . SER A 1 87 ? 12.684 -11.225 -5.107 1.00 69.44 87 SER A O 1
ATOM 725 N N . PHE A 1 88 ? 14.540 -12.462 -4.932 1.00 69.06 88 PHE A N 1
ATOM 726 C CA . PHE A 1 88 ? 14.077 -13.246 -3.788 1.00 69.06 88 PHE A CA 1
ATOM 727 C C . PHE A 1 88 ? 13.609 -12.380 -2.604 1.00 69.06 88 PHE A C 1
ATOM 729 O O . PHE A 1 88 ? 12.585 -12.662 -2.003 1.00 69.06 88 PHE A O 1
ATOM 736 N N . MET A 1 89 ? 14.298 -11.279 -2.292 1.00 69.69 89 MET A N 1
ATOM 737 C CA . MET A 1 89 ? 13.870 -10.401 -1.190 1.00 69.69 89 MET A CA 1
ATOM 738 C C . MET A 1 89 ? 12.567 -9.648 -1.496 1.00 69.69 89 MET A C 1
ATOM 740 O O . MET A 1 89 ? 11.848 -9.278 -0.572 1.00 69.69 89 MET A O 1
ATOM 744 N N . ASP A 1 90 ? 12.227 -9.465 -2.775 1.00 73.75 90 ASP A N 1
ATOM 745 C CA . ASP A 1 90 ? 10.969 -8.830 -3.173 1.00 73.75 90 ASP A CA 1
ATOM 746 C C . ASP A 1 90 ? 9.764 -9.747 -2.945 1.00 73.75 90 ASP A C 1
ATOM 748 O O . ASP A 1 90 ? 8.654 -9.251 -2.776 1.00 73.75 90 ASP A O 1
ATOM 752 N N . THR A 1 91 ? 9.955 -11.071 -2.856 1.00 78.38 91 THR A N 1
ATOM 753 C CA . THR A 1 91 ? 8.842 -11.995 -2.582 1.00 78.38 91 THR A CA 1
ATOM 754 C C . THR A 1 91 ? 8.331 -11.883 -1.153 1.00 78.38 91 THR A C 1
ATOM 756 O O . THR A 1 91 ? 7.212 -12.299 -0.892 1.00 78.38 91 THR A O 1
ATOM 759 N N . ILE A 1 92 ? 9.116 -11.322 -0.228 1.00 83.88 92 ILE A N 1
ATOM 760 C CA . ILE A 1 92 ? 8.736 -11.148 1.183 1.00 83.88 92 ILE A CA 1
ATOM 761 C C . ILE A 1 92 ? 7.790 -9.949 1.359 1.00 83.88 92 ILE A C 1
ATOM 763 O O . ILE A 1 92 ? 6.924 -9.963 2.234 1.00 83.88 92 ILE A O 1
ATOM 767 N N . ILE A 1 93 ? 7.924 -8.920 0.516 1.00 82.94 93 ILE A N 1
ATOM 768 C CA . ILE A 1 93 ? 7.199 -7.647 0.646 1.00 82.94 93 ILE A CA 1
ATOM 769 C C . ILE A 1 93 ? 5.666 -7.834 0.614 1.00 82.94 93 ILE A C 1
ATOM 771 O O . ILE A 1 93 ? 5.011 -7.300 1.513 1.00 82.94 93 ILE A O 1
ATOM 775 N N . PRO A 1 94 ? 5.071 -8.610 -0.321 1.00 83.94 94 PRO A N 1
ATOM 776 C CA . PRO A 1 94 ? 3.633 -8.887 -0.323 1.00 83.94 94 PRO A CA 1
ATOM 777 C C . PRO A 1 94 ? 3.130 -9.491 0.984 1.00 83.94 94 PRO A C 1
ATOM 779 O O . PRO A 1 94 ? 2.107 -9.057 1.504 1.00 83.94 94 PRO A O 1
ATOM 782 N N . PHE A 1 95 ? 3.858 -10.464 1.538 1.00 89.62 95 PHE A N 1
ATOM 783 C CA . PHE A 1 95 ? 3.453 -11.140 2.770 1.00 89.62 95 PHE A CA 1
ATOM 784 C C . PHE A 1 95 ? 3.566 -10.222 3.981 1.00 89.62 95 PHE A C 1
ATOM 786 O O . PHE A 1 95 ? 2.665 -10.216 4.812 1.00 89.62 95 PHE A O 1
ATOM 793 N N . LEU A 1 96 ? 4.624 -9.407 4.066 1.00 90.25 96 LEU A N 1
ATOM 794 C CA . LEU A 1 96 ? 4.727 -8.390 5.113 1.00 90.25 96 LEU A CA 1
ATOM 795 C C . LEU A 1 96 ? 3.540 -7.430 5.058 1.00 90.25 96 LEU A C 1
ATOM 797 O O . LEU A 1 96 ? 2.956 -7.129 6.091 1.00 90.25 96 LEU A O 1
ATOM 801 N N . ILE A 1 97 ? 3.147 -6.992 3.863 1.00 90.06 97 ILE A N 1
ATOM 802 C CA . ILE A 1 97 ? 1.989 -6.110 3.699 1.00 90.06 97 ILE A CA 1
ATOM 803 C C . ILE A 1 97 ? 0.700 -6.810 4.105 1.00 90.06 97 ILE A C 1
ATOM 805 O O . ILE A 1 97 ? -0.039 -6.237 4.895 1.00 90.06 97 ILE A O 1
ATOM 809 N N . GLY A 1 98 ? 0.479 -8.054 3.676 1.00 92.06 98 GLY A N 1
ATOM 810 C CA . GLY A 1 98 ? -0.684 -8.836 4.097 1.00 92.06 98 GLY A CA 1
ATOM 811 C C . GLY A 1 98 ? -0.762 -9.023 5.615 1.00 92.06 98 GLY A C 1
ATOM 812 O O . GLY A 1 98 ? -1.834 -8.899 6.202 1.00 92.06 98 GLY A O 1
ATOM 813 N N . VAL A 1 99 ? 0.377 -9.255 6.279 1.00 93.81 99 VAL A N 1
ATOM 814 C CA . VAL A 1 99 ? 0.448 -9.350 7.746 1.00 93.81 99 VAL A CA 1
ATOM 815 C C . VAL A 1 99 ? 0.059 -8.024 8.398 1.00 93.81 99 VAL A C 1
ATOM 817 O O . VAL A 1 99 ? -0.741 -8.020 9.333 1.00 93.81 99 VAL A O 1
ATOM 820 N N . VAL A 1 100 ? 0.577 -6.895 7.907 1.00 94.44 100 VAL A N 1
ATOM 821 C CA . VAL A 1 100 ? 0.215 -5.579 8.455 1.00 94.44 100 VAL A CA 1
ATOM 822 C C . VAL A 1 100 ? -1.24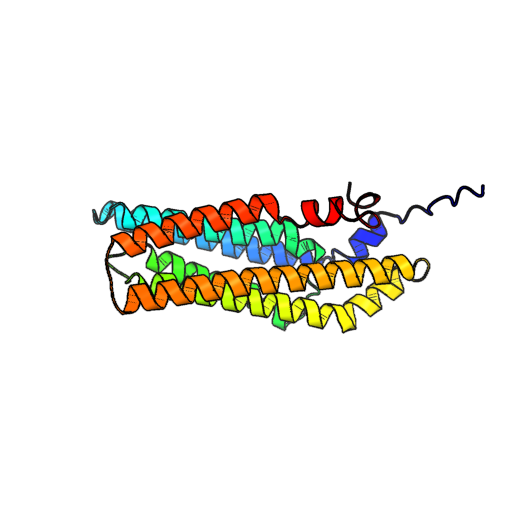2 -5.231 8.167 1.00 94.44 100 VAL A C 1
ATOM 824 O O . VAL A 1 100 ? -1.912 -4.713 9.053 1.00 94.44 100 VAL A O 1
ATOM 827 N N . GLU A 1 101 ? -1.768 -5.553 6.986 1.00 94.12 101 GLU A N 1
ATOM 828 C CA . GLU A 1 101 ? -3.191 -5.396 6.672 1.00 94.12 101 GLU A CA 1
ATOM 829 C C . GLU A 1 101 ? -4.061 -6.188 7.650 1.00 94.12 101 GLU A C 1
ATOM 831 O O . GLU A 1 101 ? -5.015 -5.631 8.183 1.00 94.12 101 GLU A O 1
ATOM 836 N N . CYS A 1 102 ? -3.692 -7.430 7.982 1.00 94.56 102 CYS A N 1
ATOM 837 C CA . CYS A 1 102 ? -4.394 -8.210 9.004 1.00 94.56 102 CYS A CA 1
ATOM 838 C C . CYS A 1 102 ? -4.341 -7.537 10.385 1.00 94.56 102 CYS A C 1
ATOM 840 O O . CYS A 1 102 ? -5.354 -7.479 11.075 1.00 94.56 102 CYS A O 1
ATOM 842 N N . MET A 1 103 ? -3.196 -6.972 10.785 1.00 94.25 103 MET A N 1
ATOM 843 C CA . MET A 1 103 ? -3.089 -6.214 12.043 1.00 94.25 103 MET A CA 1
ATOM 844 C C . MET A 1 103 ? -3.975 -4.956 12.045 1.00 94.25 103 MET A C 1
ATOM 846 O O . MET A 1 103 ? -4.601 -4.633 13.057 1.00 94.25 103 MET A O 1
ATOM 850 N N . ILE A 1 104 ? -4.069 -4.253 10.911 1.00 94.38 104 ILE A N 1
ATOM 851 C CA . ILE A 1 104 ? -4.979 -3.111 10.743 1.00 94.38 104 ILE A CA 1
ATOM 852 C C . ILE A 1 104 ? -6.438 -3.588 10.834 1.00 94.38 104 ILE A C 1
ATOM 854 O O . ILE A 1 104 ? -7.232 -2.975 11.541 1.00 94.38 104 ILE A O 1
ATOM 858 N N . ILE A 1 105 ? -6.783 -4.714 10.202 1.00 94.81 105 ILE A N 1
ATOM 859 C CA . ILE A 1 105 ? -8.125 -5.310 10.261 1.00 94.81 105 ILE A CA 1
ATOM 860 C C . ILE A 1 105 ? -8.512 -5.660 11.697 1.00 94.81 105 ILE A C 1
ATOM 862 O O . ILE A 1 105 ? -9.540 -5.190 12.172 1.00 94.81 105 ILE A O 1
ATOM 866 N N . PHE A 1 106 ? -7.672 -6.386 12.435 1.00 91.56 106 PHE A N 1
ATOM 867 C CA . PHE A 1 106 ? -7.962 -6.744 13.830 1.00 91.56 106 PHE A CA 1
ATOM 868 C C . PHE A 1 106 ? -8.001 -5.542 14.779 1.00 91.56 106 PHE A C 1
ATOM 870 O O . PHE A 1 106 ? -8.409 -5.669 15.929 1.00 91.56 106 PHE A O 1
ATOM 877 N N . SER A 1 107 ? -7.588 -4.361 14.312 1.00 91.50 107 SER A N 1
ATOM 878 C CA . SER A 1 107 ? -7.705 -3.112 15.060 1.00 91.50 107 SER A CA 1
ATOM 879 C C . SER A 1 107 ? -8.889 -2.236 14.642 1.00 91.50 107 SER A C 1
ATOM 881 O O . SER A 1 107 ? -9.047 -1.131 15.170 1.00 91.50 107 SER A O 1
ATOM 883 N N . VAL A 1 108 ? -9.765 -2.735 13.760 1.00 91.44 108 VAL A N 1
ATOM 884 C CA . VAL A 1 108 ? -11.024 -2.071 13.388 1.00 91.44 108 VAL A CA 1
ATOM 885 C C . VAL A 1 108 ? -11.960 -1.948 14.586 1.00 91.44 108 VAL A C 1
ATOM 887 O O . VAL A 1 108 ? -12.606 -0.912 14.738 1.00 91.44 108 VAL A O 1
ATOM 890 N N . ASN A 1 109 ? -12.004 -2.956 15.458 1.00 88.44 109 ASN A N 1
ATOM 891 C CA . ASN A 1 109 ? -12.807 -2.913 16.670 1.00 88.44 109 ASN A CA 1
ATOM 892 C C . ASN A 1 109 ? -12.135 -2.035 17.753 1.00 88.44 109 ASN A C 1
ATOM 894 O O . ASN A 1 109 ? -11.095 -2.424 18.300 1.00 88.44 109 ASN A O 1
ATOM 898 N N . PRO A 1 110 ? -12.716 -0.872 18.115 1.00 82.62 110 PRO A N 1
ATOM 899 C CA . PRO A 1 110 ? -12.133 0.027 19.108 1.00 82.62 110 PRO A CA 1
ATOM 900 C C . PRO A 1 110 ? -12.167 -0.520 20.539 1.00 82.62 110 PRO A C 1
ATOM 902 O O . PRO A 1 110 ? -11.354 -0.083 21.354 1.00 82.62 110 PRO A O 1
ATOM 905 N N . ASN A 1 111 ? -13.057 -1.472 20.839 1.00 83.06 111 ASN A N 1
ATOM 906 C CA . ASN A 1 111 ? -13.138 -2.115 22.153 1.00 83.06 111 ASN A CA 1
ATOM 907 C C . ASN A 1 111 ? -12.041 -3.167 22.332 1.00 83.06 111 ASN A C 1
ATOM 909 O O . ASN A 1 111 ? -11.530 -3.351 23.434 1.00 83.06 111 ASN A O 1
ATOM 913 N N . SER A 1 112 ? -11.656 -3.832 21.241 1.00 82.94 112 SER A N 1
ATOM 914 C CA . SER A 1 112 ? -10.584 -4.830 21.251 1.00 82.94 112 SER A CA 1
ATOM 915 C C . SER A 1 112 ? -9.201 -4.183 21.197 1.00 82.94 112 SER A C 1
ATOM 917 O O . SER A 1 112 ? -8.295 -4.574 21.932 1.00 82.94 112 SER A O 1
ATOM 919 N N . VAL A 1 113 ? -9.020 -3.173 20.340 1.00 83.56 113 VAL A N 1
ATOM 920 C CA . VAL A 1 113 ? -7.711 -2.558 20.107 1.00 83.56 113 VAL A CA 1
ATOM 921 C C . VAL A 1 113 ? -7.791 -1.040 20.200 1.00 83.56 113 VAL A C 1
ATOM 923 O O . VAL A 1 113 ? -8.603 -0.384 19.549 1.00 83.56 113 VAL A O 1
ATOM 926 N N . SER A 1 114 ? -6.883 -0.452 20.981 1.00 85.19 114 SER A N 1
ATOM 927 C CA . SER A 1 114 ? -6.812 1.004 21.131 1.00 85.19 114 SER A CA 1
ATOM 928 C C . SER A 1 114 ? -6.390 1.713 19.837 1.00 85.19 114 SER A C 1
ATOM 930 O O . SER A 1 114 ? -5.633 1.176 19.024 1.00 85.19 114 SER A O 1
ATOM 932 N N . MET A 1 115 ? -6.802 2.977 19.693 1.00 84.00 115 MET A N 1
ATOM 933 C CA . MET A 1 115 ? -6.442 3.836 18.555 1.00 84.00 115 MET A CA 1
ATOM 934 C C . MET A 1 115 ? -4.926 3.903 18.321 1.00 84.00 115 MET A C 1
ATOM 936 O O . MET A 1 115 ? -4.478 3.967 17.180 1.00 84.00 115 MET A O 1
ATOM 940 N N . LYS A 1 116 ? -4.120 3.860 19.390 1.00 87.31 116 LYS A N 1
ATOM 941 C CA . LYS A 1 116 ? -2.655 3.954 19.306 1.00 87.31 116 LYS A CA 1
ATOM 942 C C . LYS A 1 116 ? -2.085 2.824 18.449 1.00 87.31 116 LYS A C 1
ATOM 944 O O . LYS A 1 116 ? -1.255 3.075 17.583 1.00 87.31 116 LYS A O 1
ATOM 949 N N . TYR A 1 117 ? -2.573 1.599 18.636 1.00 89.25 117 TYR A N 1
ATOM 950 C CA . TYR A 1 117 ? -2.134 0.455 17.839 1.00 89.25 117 TYR A CA 1
ATOM 951 C C . TYR A 1 117 ? -2.627 0.550 16.396 1.00 89.25 117 TYR A C 1
ATOM 953 O O . TYR A 1 117 ? -1.830 0.340 15.490 1.00 89.25 117 TYR A O 1
ATOM 961 N N . PHE A 1 118 ? -3.879 0.969 16.174 1.00 90.44 118 PHE A N 1
ATOM 962 C CA . PHE A 1 118 ? -4.409 1.204 14.824 1.00 90.44 118 PHE A CA 1
ATOM 963 C C . PHE A 1 118 ? -3.538 2.200 14.034 1.00 90.44 118 PHE A C 1
ATOM 965 O O . PHE A 1 118 ? -3.072 1.901 12.934 1.00 90.44 118 PHE A O 1
ATOM 972 N N . VAL A 1 119 ? -3.224 3.358 14.631 1.00 89.81 119 VAL A N 1
ATOM 973 C CA . VAL A 1 119 ? -2.319 4.358 14.035 1.00 89.81 119 VAL A CA 1
ATOM 974 C C . VAL A 1 119 ? -0.908 3.784 13.859 1.00 89.81 119 VAL A C 1
ATOM 976 O O . VAL A 1 119 ? -0.287 3.989 12.817 1.00 89.81 119 VAL A O 1
ATOM 979 N N . GLY A 1 120 ? -0.411 3.028 14.841 1.00 91.12 120 GLY A N 1
ATOM 980 C CA . GLY A 1 120 ? 0.897 2.375 14.789 1.00 91.12 120 GLY A CA 1
ATOM 981 C C . GLY A 1 120 ? 1.039 1.385 13.628 1.00 91.12 120 GLY A C 1
ATOM 982 O O . GLY A 1 120 ? 2.061 1.392 12.942 1.00 91.12 120 GLY A O 1
ATOM 983 N N . TYR A 1 121 ? 0.011 0.584 13.338 1.00 93.69 121 TYR A N 1
ATOM 984 C CA . TYR A 1 121 ? 0.025 -0.339 12.200 1.00 93.69 121 TYR A CA 1
ATOM 985 C C . TYR A 1 121 ? -0.013 0.400 10.857 1.00 93.69 121 TYR A C 1
ATOM 987 O O . TYR A 1 121 ? 0.720 0.032 9.939 1.00 93.69 121 TYR A O 1
ATOM 995 N N . ILE A 1 122 ? -0.770 1.499 10.752 1.00 92.12 122 ILE A N 1
ATOM 996 C CA . ILE A 1 122 ? -0.747 2.373 9.567 1.00 92.12 122 ILE A CA 1
ATOM 997 C C . ILE A 1 122 ? 0.650 2.977 9.360 1.00 92.12 122 ILE A C 1
ATOM 999 O O . ILE A 1 122 ? 1.159 2.996 8.237 1.00 92.12 122 ILE A O 1
ATOM 1003 N N . MET A 1 123 ? 1.305 3.435 10.431 1.00 92.38 123 MET A N 1
ATOM 1004 C CA . MET A 1 123 ? 2.684 3.931 10.369 1.00 92.38 123 MET A CA 1
ATOM 1005 C C . MET A 1 123 ? 3.654 2.842 9.912 1.00 92.38 123 MET A C 1
ATOM 1007 O O . MET A 1 123 ? 4.535 3.101 9.091 1.00 92.38 123 MET A O 1
ATOM 1011 N N . PHE A 1 124 ? 3.486 1.617 10.407 1.00 93.56 124 PHE A N 1
ATOM 1012 C CA . PHE A 1 124 ? 4.325 0.495 10.010 1.00 93.56 124 PHE A CA 1
ATOM 1013 C C . PHE A 1 124 ? 4.131 0.133 8.529 1.00 93.56 124 PHE A C 1
ATOM 1015 O O . PHE A 1 124 ? 5.115 -0.054 7.812 1.00 93.56 124 PHE A O 1
ATOM 1022 N N . LEU A 1 125 ? 2.893 0.159 8.022 1.00 92.44 125 LEU A N 1
ATOM 1023 C CA . LEU A 1 125 ? 2.607 -0.001 6.593 1.00 92.44 125 LEU A CA 1
ATOM 1024 C C . LEU A 1 125 ? 3.290 1.089 5.750 1.00 92.44 125 LEU A C 1
ATOM 1026 O O . LEU A 1 125 ? 3.915 0.797 4.729 1.00 92.44 125 LEU A O 1
ATOM 1030 N N . GLN A 1 126 ? 3.218 2.350 6.187 1.00 91.38 126 GLN A N 1
ATOM 1031 C CA . GLN A 1 126 ? 3.888 3.471 5.518 1.00 91.38 126 GLN A CA 1
ATOM 1032 C C . GLN A 1 126 ? 5.413 3.317 5.537 1.00 91.38 126 GLN A C 1
ATOM 1034 O O . GLN A 1 126 ? 6.066 3.598 4.532 1.00 91.38 126 GLN A O 1
ATOM 1039 N N . PHE A 1 127 ? 5.986 2.838 6.642 1.00 91.38 127 PHE A N 1
ATOM 1040 C CA . PHE A 1 127 ? 7.412 2.538 6.745 1.00 91.38 127 PHE A CA 1
ATOM 1041 C C . PHE A 1 127 ? 7.837 1.454 5.745 1.00 91.38 127 PHE A C 1
ATOM 1043 O O . PHE A 1 127 ? 8.788 1.671 4.989 1.00 91.38 127 PHE A O 1
ATOM 1050 N N . ILE A 1 128 ? 7.100 0.337 5.672 1.00 89.81 128 ILE A N 1
ATOM 1051 C CA . ILE A 1 128 ? 7.345 -0.726 4.684 1.00 89.81 128 ILE A CA 1
ATOM 1052 C C . ILE A 1 128 ? 7.261 -0.157 3.266 1.00 89.81 128 ILE A C 1
ATOM 1054 O O . ILE A 1 128 ? 8.138 -0.425 2.447 1.00 89.81 128 ILE A O 1
ATOM 1058 N N . ALA A 1 129 ? 6.262 0.683 2.979 1.00 86.94 129 ALA A N 1
ATOM 1059 C CA . ALA A 1 129 ? 6.120 1.315 1.672 1.00 86.94 129 ALA A CA 1
ATOM 1060 C C . ALA A 1 129 ? 7.322 2.214 1.327 1.00 86.94 129 ALA A C 1
ATOM 1062 O O . ALA A 1 129 ? 7.857 2.121 0.223 1.00 86.94 129 ALA A O 1
ATOM 1063 N N . ILE A 1 130 ? 7.786 3.064 2.253 1.00 88.25 130 ILE A N 1
ATOM 1064 C CA . ILE A 1 130 ? 8.978 3.911 2.049 1.00 88.25 130 ILE A CA 1
ATOM 1065 C C . ILE A 1 130 ? 10.199 3.043 1.753 1.00 88.25 130 ILE A C 1
ATOM 1067 O O . ILE A 1 130 ? 10.931 3.313 0.796 1.00 88.25 130 ILE A O 1
ATOM 1071 N N . TRP A 1 131 ? 10.411 2.006 2.565 1.00 87.94 131 TRP A N 1
ATOM 1072 C CA . TRP A 1 131 ? 11.525 1.082 2.401 1.00 87.94 131 TRP A CA 1
ATOM 1073 C C . TRP A 1 131 ? 11.483 0.400 1.032 1.00 87.94 131 TRP A C 1
ATOM 1075 O O . TRP A 1 131 ? 12.486 0.423 0.316 1.00 87.94 131 TRP A O 1
ATOM 1085 N N . ALA A 1 132 ? 10.314 -0.098 0.626 1.00 84.25 132 ALA A N 1
ATOM 1086 C CA . ALA A 1 132 ? 10.100 -0.712 -0.674 1.00 84.25 132 ALA A CA 1
ATOM 1087 C C . ALA A 1 132 ? 10.440 0.266 -1.817 1.00 84.25 132 ALA A C 1
ATOM 1089 O O . ALA A 1 132 ? 11.263 -0.061 -2.672 1.00 84.25 132 ALA A O 1
ATOM 1090 N N . TYR A 1 133 ? 9.890 1.490 -1.828 1.00 82.50 133 TYR A N 1
ATOM 1091 C CA . TYR A 1 133 ? 10.172 2.469 -2.897 1.00 82.50 133 TYR A CA 1
ATOM 1092 C C . TYR A 1 133 ? 11.645 2.876 -2.959 1.00 82.50 133 TYR A C 1
ATOM 1094 O O . TYR A 1 133 ? 12.203 3.070 -4.043 1.00 82.50 133 TYR A O 1
ATOM 1102 N N . TYR A 1 134 ? 12.303 2.998 -1.808 1.00 84.75 134 TYR A N 1
ATOM 1103 C CA . TYR A 1 134 ? 13.726 3.306 -1.760 1.00 84.75 134 TYR A CA 1
ATOM 1104 C C . TYR A 1 134 ? 14.583 2.142 -2.275 1.00 84.75 134 TYR A C 1
ATOM 1106 O O . TYR A 1 134 ? 15.537 2.359 -3.032 1.00 84.75 134 TYR A O 1
ATOM 1114 N N . TYR A 1 135 ? 14.223 0.910 -1.904 1.00 82.62 135 TYR A N 1
ATOM 1115 C CA . TYR A 1 135 ? 14.853 -0.306 -2.405 1.00 82.62 135 TYR A CA 1
ATOM 1116 C C . TYR A 1 135 ? 14.716 -0.414 -3.930 1.00 82.62 135 TYR A C 1
ATOM 1118 O O . TYR A 1 135 ? 15.732 -0.546 -4.620 1.00 82.62 135 TYR A O 1
ATOM 1126 N N . ALA A 1 136 ? 13.505 -0.237 -4.469 1.00 78.19 136 ALA A N 1
ATOM 1127 C CA . ALA A 1 136 ? 13.247 -0.233 -5.908 1.00 78.19 136 ALA A CA 1
ATOM 1128 C C . ALA A 1 136 ? 14.077 0.830 -6.643 1.00 78.19 136 ALA A C 1
ATOM 1130 O O . ALA A 1 136 ? 14.796 0.507 -7.592 1.00 78.19 136 ALA A O 1
ATOM 1131 N N . SER A 1 137 ? 14.085 2.073 -6.149 1.00 79.75 137 SER A N 1
ATOM 1132 C CA . SER A 1 137 ? 14.853 3.178 -6.743 1.00 79.75 137 SER A CA 1
ATOM 1133 C C . SER A 1 137 ? 16.357 2.872 -6.830 1.00 79.75 137 SER A C 1
ATOM 1135 O O . SER A 1 137 ? 17.004 3.145 -7.848 1.00 79.75 137 SER A O 1
ATOM 1137 N N . LYS A 1 138 ? 16.929 2.252 -5.785 1.00 81.81 138 LYS A N 1
ATOM 1138 C CA . LYS A 1 138 ? 18.336 1.816 -5.769 1.00 81.81 138 LYS A CA 1
ATOM 1139 C C . LYS A 1 138 ? 18.599 0.660 -6.729 1.00 81.81 138 LYS A C 1
ATOM 1141 O O . LYS A 1 138 ? 19.602 0.687 -7.446 1.00 81.81 138 LYS A O 1
ATOM 1146 N N . LYS A 1 139 ? 17.729 -0.352 -6.732 1.00 75.94 139 LYS A N 1
ATOM 1147 C CA . LYS A 1 139 ? 17.889 -1.573 -7.531 1.00 75.94 139 LYS A CA 1
ATOM 1148 C C . LYS A 1 139 ? 17.793 -1.288 -9.026 1.00 75.94 139 LYS A C 1
ATOM 1150 O O . LYS A 1 139 ? 18.634 -1.758 -9.795 1.00 75.94 139 LYS A O 1
ATOM 1155 N N . ARG A 1 140 ? 16.864 -0.412 -9.427 1.00 72.00 140 ARG A N 1
ATOM 1156 C CA . ARG A 1 140 ? 16.744 0.052 -10.815 1.00 72.00 140 ARG A CA 1
ATOM 1157 C C . ARG A 1 140 ? 18.030 0.639 -11.364 1.00 72.00 140 ARG A C 1
ATOM 1159 O O . ARG A 1 140 ? 18.307 0.467 -12.538 1.00 72.00 140 ARG A O 1
ATOM 1166 N N . GLY A 1 141 ? 18.822 1.305 -10.523 1.00 63.72 141 GLY A N 1
ATOM 1167 C CA . GLY A 1 141 ? 20.086 1.898 -10.938 1.00 63.72 141 GLY A CA 1
ATOM 1168 C C . GLY A 1 141 ? 21.111 0.893 -11.466 1.00 63.72 141 GLY A C 1
ATOM 1169 O O . GLY A 1 141 ? 21.890 1.280 -12.333 1.00 63.72 141 GLY A O 1
ATOM 1170 N N . ARG A 1 142 ? 21.104 -0.362 -10.994 1.00 66.00 142 ARG A N 1
ATOM 1171 C CA . ARG A 1 142 ? 22.163 -1.343 -11.289 1.00 66.00 142 ARG A CA 1
ATOM 1172 C C . ARG A 1 142 ? 21.763 -2.374 -12.345 1.00 66.00 142 ARG A C 1
ATOM 1174 O O . ARG A 1 142 ? 22.396 -2.439 -13.390 1.00 66.00 142 ARG A O 1
ATOM 1181 N N . GLU A 1 143 ? 20.722 -3.165 -12.094 1.00 62.97 143 GLU A N 1
ATOM 1182 C CA . GLU A 1 143 ? 20.384 -4.324 -12.943 1.00 62.97 143 GLU A CA 1
ATOM 1183 C C . GLU A 1 143 ? 19.393 -3.982 -14.059 1.00 62.97 143 GLU A C 1
ATOM 1185 O O . GLU A 1 143 ? 19.558 -4.419 -15.197 1.00 62.97 143 GLU A O 1
ATOM 1190 N N . PHE A 1 144 ? 18.383 -3.167 -13.744 1.00 63.91 144 PHE A N 1
ATOM 1191 C CA . PHE A 1 144 ? 17.353 -2.764 -14.703 1.00 63.91 144 PHE A CA 1
ATOM 1192 C C . PHE A 1 144 ? 17.938 -1.876 -15.803 1.00 63.91 144 PHE A C 1
ATOM 1194 O O . PHE A 1 144 ? 17.698 -2.124 -16.977 1.00 63.91 144 PHE A O 1
ATOM 1201 N N . THR A 1 145 ? 18.796 -0.918 -15.432 1.00 64.62 145 THR A N 1
ATOM 1202 C CA . THR A 1 145 ? 19.572 -0.099 -16.372 1.00 64.62 145 THR A CA 1
ATOM 1203 C C . THR A 1 145 ? 20.298 -0.959 -17.409 1.00 64.62 145 THR A C 1
ATOM 1205 O O . THR A 1 145 ? 20.200 -0.682 -18.597 1.00 64.62 145 THR A O 1
ATOM 1208 N N . LYS A 1 146 ? 20.976 -2.034 -16.981 1.00 65.56 146 LYS A N 1
ATOM 1209 C CA . LYS A 1 146 ? 21.741 -2.911 -17.877 1.00 65.56 146 LYS A CA 1
ATOM 1210 C C . LYS A 1 146 ? 20.836 -3.631 -18.882 1.00 65.56 146 LYS A C 1
ATOM 1212 O O . LYS A 1 146 ? 21.059 -3.506 -20.080 1.00 65.56 146 LYS A O 1
ATOM 1217 N N . ARG A 1 147 ? 19.777 -4.298 -18.406 1.00 67.56 147 ARG A N 1
ATOM 1218 C CA . ARG A 1 147 ? 18.816 -5.008 -19.274 1.00 67.56 147 ARG A CA 1
ATOM 1219 C C . ARG A 1 147 ? 18.105 -4.069 -20.243 1.00 67.56 147 ARG A C 1
ATOM 1221 O O . ARG A 1 147 ? 17.870 -4.424 -21.390 1.00 67.56 147 ARG A O 1
ATOM 1228 N N . LEU A 1 148 ? 17.774 -2.866 -19.783 1.00 66.75 148 LEU A N 1
ATOM 1229 C CA . LEU A 1 148 ? 17.056 -1.890 -20.588 1.00 66.75 148 LEU A CA 1
ATOM 1230 C C . LEU A 1 148 ? 17.980 -1.243 -21.630 1.00 66.75 148 LEU A C 1
ATOM 1232 O O . LEU A 1 148 ? 17.558 -1.045 -22.761 1.00 66.75 148 LEU A O 1
ATOM 1236 N N . TYR A 1 149 ? 19.258 -1.012 -21.315 1.00 66.94 149 TYR A N 1
ATOM 1237 C CA . TYR A 1 149 ? 20.255 -0.627 -22.321 1.00 66.94 149 TYR A CA 1
ATOM 1238 C C . TYR A 1 149 ? 20.546 -1.733 -23.337 1.00 66.94 149 TYR A C 1
ATOM 1240 O O . TYR A 1 149 ? 20.753 -1.424 -24.505 1.00 66.94 149 TYR A O 1
ATOM 1248 N N . GLU A 1 150 ? 20.544 -3.002 -22.927 1.00 68.81 150 GLU A N 1
ATOM 1249 C CA . GLU A 1 150 ? 20.681 -4.141 -23.845 1.00 68.81 150 GLU A CA 1
ATOM 1250 C C . GLU A 1 150 ? 19.459 -4.249 -24.777 1.00 68.81 150 GLU A C 1
ATOM 1252 O O . GLU A 1 150 ? 19.616 -4.370 -25.992 1.00 68.81 150 GLU A O 1
ATOM 1257 N N . ALA A 1 151 ? 18.242 -4.115 -24.238 1.00 67.75 151 ALA A N 1
ATOM 1258 C CA . ALA A 1 151 ? 16.996 -4.161 -25.009 1.00 67.75 151 ALA A CA 1
ATOM 1259 C C . ALA A 1 151 ? 16.821 -2.952 -25.950 1.00 67.75 151 ALA A C 1
ATOM 1261 O O . ALA A 1 151 ? 16.330 -3.094 -27.071 1.00 67.75 151 ALA A O 1
ATOM 1262 N N . PHE A 1 152 ? 17.260 -1.767 -25.517 1.00 69.06 152 PHE A N 1
ATOM 1263 C CA . PHE A 1 152 ? 17.197 -0.508 -26.264 1.00 69.06 152 PHE A CA 1
ATOM 1264 C C . PHE A 1 152 ? 18.571 -0.050 -26.754 1.00 69.06 152 PHE A C 1
ATOM 1266 O O . PHE A 1 152 ? 18.830 1.151 -26.828 1.00 69.06 152 PHE A O 1
ATOM 1273 N N . TYR A 1 153 ? 19.449 -0.982 -27.134 1.00 66.19 153 TYR A N 1
ATOM 1274 C CA . TYR A 1 153 ? 20.805 -0.654 -27.589 1.00 66.19 153 TYR A CA 1
ATOM 1275 C C . TYR A 1 153 ? 20.820 0.376 -28.734 1.00 66.19 153 TYR A C 1
ATOM 1277 O O . TYR A 1 153 ? 21.689 1.242 -28.788 1.00 66.19 153 TYR A O 1
ATOM 1285 N N . ARG A 1 154 ? 19.807 0.336 -29.613 1.00 67.50 154 ARG A N 1
ATOM 1286 C CA . ARG A 1 154 ? 19.627 1.295 -30.719 1.00 67.50 154 ARG A CA 1
ATOM 1287 C C . ARG A 1 154 ? 19.070 2.663 -30.290 1.00 67.50 154 ARG A C 1
ATOM 1289 O O . ARG A 1 154 ? 19.186 3.619 -31.045 1.00 67.50 154 ARG A O 1
ATOM 1296 N N . HIS A 1 155 ? 18.515 2.783 -29.082 1.00 72.31 155 HIS A N 1
ATOM 1297 C CA . HIS A 1 155 ? 17.920 4.014 -28.543 1.00 72.31 155 HIS A CA 1
ATOM 1298 C C . HIS A 1 155 ? 18.415 4.320 -27.111 1.00 72.31 155 HIS A C 1
ATOM 1300 O O . HIS A 1 155 ? 17.622 4.376 -26.164 1.00 72.31 155 HIS A O 1
ATOM 1306 N N . PRO A 1 156 ? 19.724 4.570 -26.915 1.00 74.31 156 PRO A N 1
ATOM 1307 C CA . PRO A 1 156 ? 20.311 4.745 -25.583 1.00 74.31 156 PRO A CA 1
ATOM 1308 C C . PRO A 1 156 ? 19.779 5.981 -24.840 1.00 74.31 156 PRO A C 1
ATOM 1310 O O . PRO A 1 156 ? 19.697 5.980 -23.611 1.00 74.31 156 PRO A O 1
ATOM 1313 N N . GLN A 1 157 ? 19.379 7.031 -25.566 1.00 78.81 157 GLN A N 1
ATOM 1314 C CA . GLN A 1 157 ? 18.785 8.236 -24.976 1.00 78.81 157 GLN A CA 1
ATOM 1315 C C . GLN A 1 157 ? 17.402 7.957 -24.372 1.00 78.81 157 GLN A C 1
ATOM 1317 O O . GLN A 1 157 ? 17.112 8.415 -23.267 1.00 78.81 157 GLN A O 1
ATOM 1322 N N . PHE A 1 158 ? 16.578 7.157 -25.056 1.00 76.75 158 PHE A N 1
ATOM 1323 C CA . PHE A 1 158 ? 15.274 6.731 -24.548 1.00 76.75 158 PHE A CA 1
ATOM 1324 C C . PHE A 1 158 ? 15.433 5.859 -23.298 1.00 76.75 158 PHE A C 1
ATOM 1326 O O . PHE A 1 158 ? 14.797 6.120 -22.278 1.00 76.75 158 PHE A O 1
ATOM 1333 N N . ALA A 1 159 ? 16.352 4.888 -23.342 1.00 75.31 159 ALA A N 1
ATOM 1334 C CA . ALA A 1 159 ? 16.678 4.034 -22.202 1.00 75.31 159 ALA A CA 1
ATOM 1335 C C . ALA A 1 159 ? 17.103 4.845 -20.967 1.00 75.31 159 ALA A C 1
ATOM 1337 O O . ALA A 1 159 ? 16.598 4.631 -19.862 1.00 75.31 159 ALA A O 1
ATOM 1338 N N . PHE A 1 160 ? 17.998 5.820 -21.158 1.00 78.81 160 PHE A N 1
ATOM 1339 C CA . PHE A 1 160 ? 18.457 6.704 -20.089 1.00 78.81 160 PHE A CA 1
ATOM 1340 C C . PHE A 1 160 ? 17.323 7.560 -19.512 1.00 78.81 160 PHE A C 1
ATOM 1342 O O . PHE A 1 160 ? 17.186 7.662 -18.288 1.00 78.81 160 PHE A O 1
ATOM 1349 N N . HIS A 1 161 ? 16.496 8.157 -20.377 1.00 83.62 161 HIS A N 1
ATOM 1350 C CA . HIS A 1 161 ? 15.361 8.979 -19.955 1.00 83.62 161 HIS A CA 1
ATOM 1351 C C . HIS A 1 161 ? 14.340 8.162 -19.165 1.00 83.62 161 HIS A C 1
ATOM 1353 O O . HIS A 1 161 ? 13.951 8.574 -18.074 1.00 83.62 161 HIS A O 1
ATOM 1359 N N . LEU A 1 162 ? 13.984 6.965 -19.642 1.00 79.12 162 LEU A N 1
ATOM 1360 C CA . LEU A 1 162 ? 13.059 6.066 -18.955 1.00 79.12 162 LEU A CA 1
ATOM 1361 C C . LEU A 1 162 ? 13.581 5.671 -17.565 1.00 79.12 162 LEU A C 1
ATOM 1363 O O . LEU A 1 162 ? 12.856 5.784 -16.578 1.00 79.12 162 LEU A O 1
ATOM 1367 N N . VAL A 1 163 ? 14.857 5.295 -17.436 1.00 79.00 163 VAL A N 1
ATOM 1368 C CA . VAL A 1 163 ? 15.457 4.973 -16.127 1.00 79.00 163 VAL A CA 1
ATOM 1369 C C . VAL A 1 163 ? 15.415 6.175 -15.174 1.00 79.00 163 VAL A C 1
ATOM 1371 O O . VAL A 1 163 ? 15.098 6.016 -13.991 1.00 79.00 163 VAL A O 1
ATOM 1374 N N . ASN A 1 164 ? 15.715 7.382 -15.658 1.00 83.25 164 ASN A N 1
ATOM 1375 C CA . ASN A 1 164 ? 15.681 8.594 -14.837 1.00 83.25 164 ASN A CA 1
ATOM 1376 C C . ASN A 1 164 ? 14.258 8.991 -14.434 1.00 83.25 164 ASN A C 1
ATOM 1378 O O . ASN A 1 164 ? 14.039 9.369 -13.279 1.00 83.25 164 ASN A O 1
ATOM 1382 N N . PHE A 1 165 ? 13.296 8.859 -15.346 1.00 84.00 165 PHE A N 1
ATOM 1383 C CA . PHE A 1 165 ? 11.879 9.057 -15.067 1.00 84.00 165 PHE A CA 1
ATOM 1384 C C . PHE A 1 165 ? 11.410 8.116 -13.952 1.00 84.00 165 PHE A C 1
ATOM 1386 O O . PHE A 1 165 ? 10.877 8.581 -12.945 1.00 84.00 165 PHE A O 1
ATOM 1393 N N . LEU A 1 166 ? 11.704 6.816 -14.062 1.00 79.81 166 LEU A N 1
ATOM 1394 C CA . LEU A 1 166 ? 11.317 5.811 -13.067 1.00 79.81 166 LEU A CA 1
ATOM 1395 C C . LEU A 1 166 ? 11.978 6.067 -11.703 1.00 79.81 166 LEU A C 1
ATOM 1397 O O . LEU A 1 166 ? 11.312 6.028 -10.670 1.00 79.81 166 LEU A O 1
ATOM 1401 N N . LYS A 1 167 ? 13.267 6.436 -11.673 1.00 81.00 167 LYS A N 1
ATOM 1402 C CA . LYS A 1 167 ? 13.951 6.832 -10.426 1.00 81.00 167 LYS A CA 1
ATOM 1403 C C . LYS A 1 167 ? 13.304 8.051 -9.772 1.00 81.00 167 LYS A C 1
ATOM 1405 O O . LYS A 1 167 ? 13.163 8.088 -8.547 1.00 81.00 167 LYS A O 1
ATOM 1410 N N . LYS A 1 168 ? 12.948 9.063 -10.570 1.00 85.56 168 LYS A N 1
ATOM 1411 C CA . LYS A 1 168 ? 12.277 10.281 -10.094 1.00 85.56 168 LYS A CA 1
ATOM 1412 C C . LYS A 1 168 ? 10.878 9.958 -9.571 1.00 85.56 168 LYS A C 1
ATOM 1414 O O . LYS A 1 168 ? 10.496 10.483 -8.526 1.00 85.56 168 LYS A O 1
ATOM 1419 N N . TYR A 1 169 ? 10.156 9.072 -10.253 1.00 82.88 169 TYR A N 1
ATOM 1420 C CA . TYR A 1 169 ? 8.849 8.573 -9.838 1.00 82.88 169 TYR A CA 1
ATOM 1421 C C . TYR A 1 169 ? 8.919 7.863 -8.478 1.00 82.88 169 TYR A C 1
ATOM 1423 O O . TYR A 1 169 ? 8.211 8.266 -7.551 1.00 82.88 169 TYR A O 1
ATOM 1431 N N . ASP A 1 170 ? 9.824 6.890 -8.317 1.00 82.44 170 ASP A N 1
ATOM 1432 C CA . ASP A 1 170 ? 9.997 6.146 -7.060 1.00 82.44 170 ASP A CA 1
ATOM 1433 C C . ASP A 1 170 ? 10.396 7.080 -5.906 1.00 82.44 170 ASP A C 1
ATOM 1435 O O . ASP A 1 170 ? 9.848 7.005 -4.806 1.00 82.44 170 ASP A O 1
ATOM 1439 N N . ARG A 1 171 ? 11.324 8.018 -6.153 1.00 84.25 171 ARG A N 1
ATOM 1440 C CA . ARG A 1 171 ? 11.787 8.978 -5.138 1.00 84.25 171 ARG A CA 1
ATOM 1441 C C . ARG A 1 171 ? 10.676 9.931 -4.701 1.00 84.25 171 ARG A C 1
ATOM 1443 O O . ARG A 1 171 ? 10.564 10.231 -3.512 1.00 84.25 171 ARG A O 1
ATOM 1450 N N . ASN A 1 172 ? 9.853 10.402 -5.636 1.00 86.25 172 ASN A N 1
ATOM 1451 C CA . ASN A 1 172 ? 8.699 11.235 -5.309 1.00 86.25 172 ASN A CA 1
ATOM 1452 C C . ASN A 1 172 ? 7.681 10.471 -4.454 1.00 86.25 172 ASN A C 1
ATOM 1454 O O . ASN A 1 172 ? 7.160 11.037 -3.494 1.00 86.25 172 ASN A O 1
ATOM 1458 N N . HIS A 1 173 ? 7.438 9.194 -4.752 1.00 83.31 173 HIS A N 1
ATOM 1459 C CA . HIS A 1 173 ? 6.548 8.353 -3.954 1.00 83.31 173 HIS A CA 1
ATOM 1460 C C . HIS A 1 173 ? 7.095 8.074 -2.559 1.00 83.31 173 HIS A C 1
ATOM 1462 O O . HIS A 1 173 ? 6.364 8.252 -1.584 1.00 83.31 173 HIS A O 1
ATOM 1468 N N . ALA A 1 174 ? 8.382 7.737 -2.444 1.00 85.44 174 ALA A N 1
ATOM 1469 C CA . ALA A 1 174 ? 9.046 7.600 -1.152 1.00 85.44 174 ALA A CA 1
ATOM 1470 C C . ALA A 1 174 ? 8.900 8.885 -0.323 1.00 85.44 174 ALA A C 1
ATOM 1472 O O . ALA A 1 174 ? 8.444 8.826 0.813 1.00 85.44 174 ALA A O 1
ATOM 1473 N N . ARG A 1 175 ? 9.165 10.058 -0.919 1.00 88.25 175 ARG A N 1
ATOM 1474 C CA . ARG A 1 175 ? 8.987 11.362 -0.257 1.00 88.25 175 ARG A CA 1
ATOM 1475 C C . ARG A 1 175 ? 7.547 11.585 0.205 1.00 88.25 175 ARG A C 1
ATOM 1477 O O . ARG A 1 175 ? 7.321 12.007 1.335 1.00 88.25 175 ARG A O 1
ATOM 1484 N N . ASN A 1 176 ? 6.569 11.300 -0.651 1.00 86.00 176 ASN A N 1
ATOM 1485 C CA . ASN A 1 176 ? 5.156 11.454 -0.314 1.00 86.00 176 ASN A CA 1
ATOM 1486 C C . ASN A 1 176 ? 4.745 10.531 0.844 1.00 86.00 176 ASN A C 1
ATOM 1488 O O . ASN A 1 176 ? 3.945 10.940 1.691 1.00 86.00 176 ASN A O 1
ATOM 1492 N N . MET A 1 177 ? 5.277 9.308 0.899 1.00 86.25 177 MET A N 1
ATOM 1493 C CA . MET A 1 177 ? 5.047 8.388 2.016 1.00 86.25 177 MET A CA 1
ATOM 1494 C C . MET A 1 177 ? 5.777 8.827 3.286 1.00 86.25 177 MET A C 1
ATOM 1496 O O . MET A 1 177 ? 5.190 8.746 4.357 1.00 86.25 177 MET A O 1
ATOM 1500 N N . SER A 1 178 ? 6.979 9.403 3.190 1.00 88.06 178 SER A N 1
ATOM 1501 C CA . SER A 1 178 ? 7.665 10.004 4.343 1.00 88.06 178 SER A CA 1
ATOM 1502 C C . SER A 1 178 ? 6.866 11.154 4.956 1.00 88.06 178 SER A C 1
ATOM 1504 O O . SER A 1 178 ? 6.753 11.232 6.173 1.00 88.06 178 SER A O 1
ATOM 1506 N N . ILE A 1 179 ? 6.255 12.012 4.132 1.00 89.44 179 ILE A N 1
ATOM 1507 C CA . ILE A 1 179 ? 5.370 13.083 4.620 1.00 89.44 179 ILE A CA 1
ATOM 1508 C C . ILE A 1 179 ? 4.151 12.491 5.347 1.00 89.44 179 ILE A C 1
ATOM 1510 O O . ILE A 1 179 ? 3.781 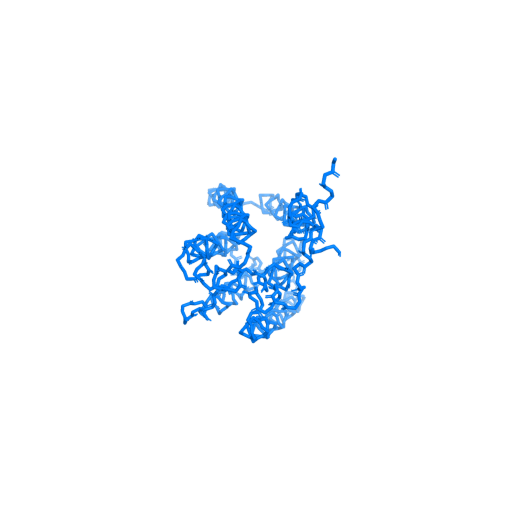12.972 6.416 1.00 89.44 179 ILE A O 1
ATOM 1514 N N . ALA A 1 180 ? 3.545 11.433 4.795 1.00 87.12 180 ALA A N 1
ATOM 1515 C CA . ALA A 1 180 ? 2.415 10.752 5.431 1.00 87.12 180 ALA A CA 1
ATOM 1516 C C . ALA A 1 180 ? 2.807 10.088 6.764 1.00 87.12 180 ALA A C 1
ATOM 1518 O O . ALA A 1 180 ? 2.034 10.146 7.721 1.00 87.12 180 ALA A O 1
ATOM 1519 N N . LEU A 1 181 ? 4.022 9.535 6.847 1.00 91.25 181 LEU A N 1
ATOM 1520 C CA . LEU A 1 181 ? 4.575 8.972 8.077 1.00 91.25 181 LEU A CA 1
ATOM 1521 C C . LEU A 1 181 ? 4.777 10.038 9.147 1.00 91.25 181 LEU A C 1
ATOM 1523 O O . LEU A 1 181 ? 4.343 9.838 10.272 1.00 91.25 181 LEU A O 1
ATOM 1527 N N . VAL A 1 182 ? 5.354 11.192 8.803 1.00 91.62 182 VAL A N 1
ATOM 1528 C CA . VAL A 1 182 ? 5.498 12.313 9.748 1.00 91.62 182 VAL A CA 1
ATOM 1529 C C . VAL A 1 182 ? 4.136 12.755 10.282 1.00 91.62 182 VAL A C 1
ATOM 1531 O O . VAL A 1 182 ? 3.979 12.928 11.488 1.00 91.62 182 VAL A O 1
ATOM 1534 N N . PHE A 1 183 ? 3.137 12.885 9.406 1.00 89.31 183 PHE A N 1
ATOM 1535 C CA . PHE A 1 183 ? 1.778 13.234 9.815 1.00 89.31 183 PHE A CA 1
ATOM 1536 C C . PHE A 1 183 ? 1.186 12.184 10.765 1.00 89.31 183 PHE A C 1
ATOM 1538 O O . PHE A 1 183 ? 0.696 12.527 11.838 1.00 89.31 183 PHE A O 1
ATOM 1545 N N . SER A 1 184 ? 1.302 10.900 10.422 1.00 88.94 184 SER A N 1
ATOM 1546 C CA . SER A 1 184 ? 0.804 9.798 11.254 1.00 88.94 184 SER A CA 1
ATOM 1547 C C . SER A 1 184 ? 1.524 9.730 12.608 1.00 88.94 184 SER A C 1
ATOM 1549 O O . SER A 1 184 ? 0.873 9.512 13.624 1.00 88.94 184 SER A O 1
ATOM 1551 N N . SER A 1 185 ? 2.829 10.025 12.659 1.00 90.56 185 SER A N 1
ATOM 1552 C CA . SER A 1 185 ? 3.602 10.139 13.904 1.00 90.56 185 SER A CA 1
ATOM 1553 C C . SER A 1 185 ? 3.101 11.265 14.809 1.00 90.56 185 SER A C 1
ATOM 1555 O O . SER A 1 185 ? 2.998 11.073 16.018 1.00 90.56 185 SER A O 1
ATOM 1557 N N . ILE A 1 186 ? 2.762 12.432 14.249 1.00 90.38 186 ILE A N 1
ATOM 1558 C CA . ILE A 1 186 ? 2.183 13.544 15.022 1.00 90.38 186 ILE A CA 1
ATOM 1559 C C . ILE A 1 186 ? 0.855 13.102 15.646 1.00 90.38 186 ILE A C 1
ATOM 1561 O O . ILE A 1 186 ? 0.641 13.296 16.842 1.00 90.38 186 ILE A O 1
ATOM 1565 N N . PHE A 1 187 ? -0.009 12.444 14.870 1.00 85.81 187 PHE A N 1
ATOM 1566 C CA . PHE A 1 187 ? -1.271 11.910 15.385 1.00 85.81 187 PHE A CA 1
ATOM 1567 C C . PHE A 1 187 ? -1.078 10.804 16.416 1.00 85.81 187 PHE A C 1
ATOM 1569 O O . PHE A 1 187 ? -1.832 10.753 17.382 1.00 85.81 187 PHE A O 1
ATOM 1576 N N . PHE A 1 188 ? -0.062 9.958 16.260 1.00 88.25 188 PHE A N 1
ATOM 1577 C CA . PHE A 1 188 ? 0.283 8.949 17.255 1.00 88.25 188 PHE A CA 1
ATOM 1578 C C . PHE A 1 188 ? 0.671 9.595 18.589 1.00 88.25 188 PHE A C 1
ATOM 1580 O O . PHE A 1 188 ? 0.184 9.170 19.632 1.00 88.25 188 PHE A O 1
ATOM 1587 N N . ILE A 1 189 ? 1.480 10.660 18.564 1.00 89.38 189 ILE A N 1
ATOM 1588 C CA . ILE A 1 189 ? 1.848 11.427 19.765 1.00 89.38 189 ILE A CA 1
ATOM 1589 C C . ILE A 1 189 ? 0.601 12.052 20.404 1.00 89.38 189 ILE A C 1
ATOM 1591 O O . ILE A 1 189 ? 0.390 11.902 21.606 1.00 89.38 189 ILE A O 1
ATOM 1595 N N . ILE A 1 190 ? -0.261 12.696 19.611 1.00 86.31 190 ILE A N 1
ATOM 1596 C CA . ILE A 1 190 ? -1.514 13.284 20.111 1.00 86.31 190 ILE A CA 1
ATOM 1597 C C . ILE A 1 190 ? -2.397 12.207 20.748 1.00 86.31 190 ILE A C 1
ATOM 1599 O O . ILE A 1 190 ? -2.833 12.374 21.882 1.00 86.31 190 ILE A O 1
ATOM 1603 N N . ALA A 1 191 ? -2.610 11.079 20.066 1.00 82.81 191 ALA A N 1
ATOM 1604 C CA . ALA A 1 191 ? -3.396 9.959 20.578 1.00 82.81 191 ALA A CA 1
ATOM 1605 C C . ALA A 1 191 ? -2.763 9.324 21.825 1.00 82.81 191 ALA A C 1
ATOM 1607 O O . ALA A 1 191 ? -3.473 8.780 22.673 1.00 82.81 191 ALA A O 1
ATOM 1608 N N . PHE A 1 192 ? -1.433 9.386 21.956 1.00 86.69 192 PHE A N 1
ATOM 1609 C CA . PHE A 1 192 ? -0.717 8.882 23.119 1.00 86.69 192 PHE A CA 1
ATOM 1610 C C . PHE A 1 192 ? -1.030 9.695 24.378 1.00 86.69 192 PHE A C 1
ATOM 1612 O O . PHE A 1 192 ? -1.374 9.091 25.398 1.00 86.69 192 PHE A O 1
ATOM 1619 N N . PHE A 1 193 ? -0.937 11.025 24.287 1.00 87.44 193 PHE A N 1
ATOM 1620 C CA . PHE A 1 193 ? -1.118 11.951 25.411 1.00 87.44 193 PHE A CA 1
ATOM 1621 C C . PHE A 1 193 ? -2.582 12.343 25.662 1.00 87.44 193 PHE A C 1
ATOM 1623 O O . PHE A 1 193 ? -2.965 12.544 26.811 1.00 87.44 193 PHE A O 1
ATOM 1630 N N . TRP A 1 194 ? -3.412 12.401 24.619 1.00 83.94 194 TRP A N 1
ATOM 1631 C CA . TRP A 1 194 ? -4.826 12.781 24.692 1.00 83.94 194 TRP A CA 1
ATOM 1632 C C . TRP A 1 194 ? -5.710 11.771 23.948 1.00 83.94 194 TRP A C 1
ATOM 1634 O O . TRP A 1 194 ? -6.191 12.057 22.847 1.00 83.94 194 TRP A O 1
ATOM 1644 N N . PRO A 1 195 ? -5.955 10.583 24.530 1.00 77.38 195 PRO A N 1
ATOM 1645 C CA . PRO A 1 195 ? -6.840 9.589 23.937 1.00 77.38 195 PRO A CA 1
ATOM 1646 C C . PRO A 1 195 ? -8.292 10.085 24.009 1.00 77.38 195 PRO A C 1
ATOM 1648 O O . PRO A 1 195 ? -8.963 9.945 25.027 1.00 77.38 195 PRO A O 1
ATOM 1651 N N . ASN A 1 196 ? -8.768 10.708 22.931 1.00 81.69 196 ASN A N 1
ATOM 1652 C CA . ASN A 1 196 ? -10.137 11.203 22.810 1.00 81.69 196 ASN A CA 1
ATOM 1653 C C . ASN A 1 196 ? -10.722 10.809 21.445 1.00 81.69 196 ASN A C 1
ATOM 1655 O O . ASN A 1 196 ? -10.050 10.921 20.418 1.00 81.69 196 ASN A O 1
ATOM 1659 N N . ALA A 1 197 ? -11.997 10.418 21.438 1.00 78.31 197 ALA A N 1
ATOM 1660 C CA . ALA A 1 197 ? -12.781 10.071 20.253 1.00 78.31 197 ALA A CA 1
ATOM 1661 C C . ALA A 1 197 ? -12.773 11.162 19.163 1.00 78.31 197 ALA A C 1
ATOM 1663 O O . ALA A 1 197 ? -12.861 10.864 17.968 1.00 78.31 197 ALA A O 1
ATOM 1664 N N . ILE A 1 198 ? -12.636 12.434 19.552 1.00 85.12 198 ILE A N 1
ATOM 1665 C CA . ILE A 1 198 ? -12.548 13.557 18.606 1.00 85.12 198 ILE A CA 1
ATOM 1666 C C . ILE A 1 198 ? -11.289 13.441 17.734 1.00 85.12 198 ILE A C 1
ATOM 1668 O O . ILE A 1 198 ? -11.375 13.547 16.511 1.00 85.12 198 ILE A O 1
ATOM 1672 N N . TRP A 1 199 ? -10.126 13.172 18.338 1.00 84.81 199 TRP A N 1
ATOM 1673 C CA . TRP A 1 199 ? -8.863 13.029 17.603 1.00 84.81 199 TRP A CA 1
ATOM 1674 C C . TRP A 1 199 ? -8.876 11.829 16.668 1.00 84.81 199 TRP A C 1
ATOM 1676 O O . TRP A 1 199 ? -8.339 11.889 15.563 1.00 84.81 199 TRP A O 1
ATOM 1686 N N . GLU A 1 200 ? -9.548 10.767 17.091 1.00 83.62 200 GLU A N 1
ATOM 1687 C CA . GLU A 1 200 ? -9.751 9.574 16.288 1.00 83.62 200 GLU A CA 1
ATOM 1688 C C . GLU A 1 200 ? -10.585 9.835 15.037 1.00 83.62 200 GLU A C 1
ATOM 1690 O O . GLU A 1 200 ? -10.219 9.417 13.935 1.00 83.62 200 GLU A O 1
ATOM 1695 N N . THR A 1 201 ? -11.668 10.592 15.198 1.00 85.69 201 THR A N 1
ATOM 1696 C CA . THR A 1 201 ? -12.538 11.003 14.095 1.00 85.69 201 THR A CA 1
ATOM 1697 C C . THR A 1 201 ? -11.776 11.890 13.108 1.00 85.69 201 THR A C 1
ATOM 1699 O O . THR A 1 201 ? -11.794 11.636 11.903 1.00 85.69 201 THR A O 1
ATOM 1702 N N . ILE A 1 202 ? -11.040 12.890 13.610 1.00 88.19 202 ILE A N 1
ATOM 1703 C CA . ILE A 1 202 ? -10.242 13.812 12.785 1.00 88.19 202 ILE A CA 1
ATOM 1704 C C . ILE A 1 202 ? -9.168 13.055 11.995 1.00 88.19 202 ILE A C 1
ATOM 1706 O O . ILE A 1 202 ? -9.034 13.259 10.783 1.00 88.19 202 ILE A O 1
ATOM 1710 N N . PHE A 1 203 ? -8.416 12.171 12.658 1.00 88.19 203 PHE A N 1
ATOM 1711 C CA . PHE A 1 203 ? -7.398 11.350 12.006 1.00 88.19 203 PHE A CA 1
ATOM 1712 C C . PHE A 1 203 ? -8.014 10.486 10.907 1.00 88.19 203 PHE A C 1
ATOM 1714 O O . PHE A 1 203 ? -7.538 10.491 9.771 1.00 88.19 203 PHE A O 1
ATOM 1721 N N . SER A 1 204 ? -9.111 9.802 11.235 1.00 86.75 204 SER A N 1
ATOM 1722 C CA . SER A 1 204 ? -9.796 8.890 10.328 1.00 86.75 204 SER A CA 1
ATOM 1723 C C . SER A 1 204 ? -10.280 9.593 9.063 1.00 86.75 204 SER A C 1
ATOM 1725 O O . SER A 1 204 ? -9.978 9.141 7.962 1.00 86.75 204 SER A O 1
ATOM 1727 N N . CYS A 1 205 ? -10.972 10.726 9.197 1.00 88.00 205 CYS A N 1
ATOM 1728 C CA . CYS A 1 205 ? -11.444 11.501 8.051 1.00 88.00 205 CYS A CA 1
ATOM 1729 C C . CYS A 1 205 ? -10.281 12.022 7.197 1.00 88.00 205 CYS A C 1
ATOM 1731 O O . CYS A 1 205 ? -10.325 11.954 5.968 1.00 88.00 205 CYS A O 1
ATOM 1733 N N . THR A 1 206 ? -9.210 12.502 7.837 1.00 88.38 206 THR A N 1
ATOM 1734 C CA . THR A 1 206 ? -8.031 13.004 7.120 1.00 88.38 206 THR A CA 1
ATOM 1735 C C . THR A 1 206 ? -7.320 11.887 6.353 1.00 88.38 206 THR A C 1
ATOM 1737 O O . THR A 1 206 ? -6.889 12.092 5.216 1.00 88.38 206 THR A O 1
ATOM 1740 N N . CYS A 1 207 ? -7.228 10.688 6.931 1.00 87.00 207 CYS A N 1
ATOM 1741 C CA . CYS A 1 207 ? -6.635 9.523 6.282 1.00 87.00 207 CYS A CA 1
ATOM 1742 C C . CYS A 1 207 ? -7.414 9.137 5.012 1.00 87.00 207 CYS A C 1
ATOM 1744 O O . CYS A 1 207 ? -6.820 9.074 3.935 1.00 87.00 207 CYS A O 1
ATOM 1746 N N . ILE A 1 208 ? -8.745 9.021 5.093 1.00 87.00 208 ILE A N 1
ATOM 1747 C CA . ILE A 1 208 ? -9.605 8.721 3.933 1.00 87.00 208 ILE A CA 1
ATOM 1748 C C . ILE A 1 208 ? -9.404 9.759 2.823 1.00 87.00 208 ILE A C 1
ATOM 1750 O O . ILE A 1 208 ? -9.102 9.405 1.682 1.00 87.00 208 ILE A O 1
ATOM 1754 N N . VAL A 1 209 ? -9.530 11.050 3.150 1.00 85.56 209 VAL A N 1
ATOM 1755 C CA . VAL A 1 209 ? -9.423 12.137 2.161 1.00 85.56 209 VAL A CA 1
ATOM 1756 C C . VAL A 1 209 ? -8.052 12.137 1.487 1.00 85.56 209 VAL A C 1
ATOM 1758 O O . VAL A 1 209 ? -7.953 12.302 0.269 1.00 85.56 209 VAL A O 1
ATOM 1761 N N . THR A 1 210 ? -6.981 11.940 2.256 1.00 84.94 210 THR A N 1
ATOM 1762 C CA . THR A 1 210 ? -5.617 11.940 1.711 1.00 84.94 210 THR A CA 1
ATOM 1763 C C . THR A 1 210 ? -5.335 10.722 0.836 1.00 84.94 210 THR A C 1
ATOM 1765 O O . THR A 1 210 ? -4.738 10.890 -0.231 1.00 84.94 210 THR A O 1
ATOM 1768 N N . LEU A 1 211 ? -5.783 9.527 1.237 1.00 82.88 211 LEU A N 1
ATOM 1769 C CA . LEU A 1 211 ? -5.633 8.302 0.448 1.00 82.88 211 LEU A CA 1
ATOM 1770 C C . LEU A 1 211 ? -6.392 8.398 -0.876 1.00 82.88 211 LEU A C 1
ATOM 1772 O O . LEU A 1 211 ? -5.796 8.191 -1.934 1.00 82.88 211 LEU A O 1
ATOM 1776 N N . LEU A 1 212 ? -7.664 8.807 -0.834 1.00 80.81 212 LEU A N 1
ATOM 1777 C CA . LEU A 1 212 ? -8.480 8.972 -2.037 1.00 80.81 212 LEU A CA 1
ATOM 1778 C C . LEU A 1 212 ? -7.881 10.021 -2.980 1.00 80.81 212 LEU A C 1
ATOM 1780 O O . LEU A 1 212 ? -7.664 9.744 -4.157 1.00 80.81 212 LEU A O 1
ATOM 1784 N N . ASN A 1 213 ? -7.526 11.206 -2.475 1.00 81.00 213 ASN A N 1
ATOM 1785 C CA . ASN A 1 213 ? -6.943 12.263 -3.306 1.00 81.00 213 ASN A CA 1
ATOM 1786 C C . ASN A 1 213 ? -5.640 11.808 -3.994 1.00 81.00 213 ASN A C 1
ATOM 1788 O O . ASN A 1 213 ? -5.407 12.107 -5.168 1.00 81.00 213 ASN A O 1
ATOM 1792 N N . ARG A 1 214 ? -4.795 11.044 -3.290 1.00 74.81 214 ARG A N 1
ATOM 1793 C CA . ARG A 1 214 ? -3.567 10.491 -3.875 1.00 74.81 214 ARG A CA 1
ATOM 1794 C C . ARG A 1 214 ? -3.845 9.437 -4.940 1.00 74.81 214 ARG A C 1
ATOM 1796 O O . ARG A 1 214 ? -3.188 9.498 -5.977 1.00 74.81 214 ARG A O 1
ATOM 1803 N N . ALA A 1 215 ? -4.809 8.542 -4.715 1.00 69.44 215 ALA A N 1
ATOM 1804 C CA . ALA A 1 215 ? -5.206 7.527 -5.693 1.00 69.44 215 ALA A CA 1
ATOM 1805 C C . ALA A 1 215 ? -5.589 8.158 -7.045 1.00 69.44 215 ALA A C 1
ATOM 1807 O O . ALA A 1 215 ? -5.159 7.679 -8.093 1.00 69.44 215 ALA A O 1
ATOM 1808 N N . PHE A 1 216 ? -6.317 9.282 -7.013 1.00 65.00 216 PHE A N 1
ATOM 1809 C CA . PHE A 1 216 ? -6.759 9.986 -8.221 1.00 65.00 216 PHE A CA 1
ATOM 1810 C C . PHE A 1 216 ? -5.688 10.885 -8.861 1.00 65.00 216 PHE A C 1
ATOM 1812 O O . PHE A 1 216 ? -5.619 10.970 -10.085 1.00 65.00 216 PHE A O 1
ATOM 1819 N N . ARG A 1 217 ? -4.859 11.597 -8.077 1.00 65.44 217 ARG A N 1
ATOM 1820 C CA . ARG A 1 217 ? -3.941 12.626 -8.623 1.00 65.44 217 ARG A CA 1
ATOM 1821 C C . ARG A 1 217 ? -2.551 12.129 -9.008 1.00 65.44 217 ARG A C 1
ATOM 1823 O O . ARG A 1 217 ? -1.893 12.783 -9.819 1.00 65.44 217 ARG A O 1
ATOM 1830 N N . HIS A 1 218 ? -2.074 11.049 -8.396 1.00 67.69 218 HIS A N 1
ATOM 1831 C CA . HIS A 1 218 ? -0.675 10.621 -8.500 1.00 67.69 218 HIS A CA 1
ATOM 1832 C C . HIS A 1 218 ? -0.495 9.243 -9.146 1.00 67.69 218 HIS A C 1
ATOM 1834 O O . HIS A 1 218 ? 0.550 8.631 -8.952 1.00 67.69 218 HIS A O 1
ATOM 1840 N N . SER A 1 219 ? -1.464 8.782 -9.943 1.00 72.31 219 SER A N 1
ATOM 1841 C CA . SER A 1 219 ? -1.336 7.520 -10.674 1.00 72.31 219 SER A CA 1
ATOM 1842 C C . SER A 1 219 ? -0.155 7.538 -11.649 1.00 72.31 219 SER A C 1
ATOM 1844 O O . SER A 1 219 ? 0.204 8.584 -12.206 1.00 72.31 219 SER A O 1
ATOM 1846 N N . PHE A 1 220 ? 0.444 6.367 -11.868 1.00 74.06 220 PHE A N 1
ATOM 1847 C CA . PHE A 1 220 ? 1.542 6.194 -12.818 1.00 74.06 220 PHE A CA 1
ATOM 1848 C C . PHE A 1 220 ? 1.173 6.722 -14.211 1.00 74.06 220 PHE A C 1
ATOM 1850 O O . PHE A 1 220 ? 1.910 7.534 -14.770 1.00 74.06 220 PHE A O 1
ATOM 1857 N N . ASP A 1 221 ? -0.021 6.391 -14.703 1.00 72.62 221 ASP A N 1
ATOM 1858 C CA . ASP A 1 221 ? -0.532 6.861 -15.994 1.00 72.62 221 ASP A CA 1
ATOM 1859 C C . ASP A 1 221 ? -0.577 8.389 -16.091 1.00 72.62 221 ASP A C 1
ATOM 1861 O O . ASP A 1 221 ? -0.198 8.968 -17.110 1.00 72.62 221 ASP A O 1
ATOM 1865 N N . ALA A 1 222 ? -0.991 9.075 -15.021 1.00 76.44 222 ALA A N 1
ATOM 1866 C CA . ALA A 1 222 ? -1.010 10.535 -14.989 1.00 76.44 222 ALA A CA 1
ATOM 1867 C C . ALA A 1 222 ? 0.405 11.137 -15.001 1.00 76.44 222 ALA A C 1
ATOM 1869 O O . ALA A 1 222 ? 0.598 12.236 -15.525 1.00 76.44 222 ALA A O 1
ATOM 1870 N N . TYR A 1 223 ? 1.397 10.445 -14.432 1.00 77.06 223 TYR A N 1
ATOM 1871 C CA . TYR A 1 223 ? 2.803 10.848 -14.505 1.00 77.06 223 TYR A CA 1
ATOM 1872 C C . TYR A 1 223 ? 3.394 10.621 -15.896 1.00 77.06 223 TYR A C 1
ATOM 1874 O O . TYR A 1 223 ? 4.096 11.498 -16.395 1.00 77.06 223 TYR A O 1
ATOM 1882 N N . VAL A 1 224 ? 3.098 9.481 -16.523 1.00 77.06 224 VAL A N 1
ATOM 1883 C CA . VAL A 1 224 ? 3.607 9.134 -17.855 1.00 77.06 224 VAL A CA 1
ATOM 1884 C C . VAL A 1 224 ? 3.003 10.040 -18.924 1.00 77.06 224 VAL A C 1
ATOM 1886 O O . VAL A 1 224 ? 3.743 10.602 -19.726 1.00 77.06 224 VAL A O 1
ATOM 1889 N N . LYS A 1 225 ? 1.687 10.290 -18.883 1.00 79.44 225 LYS A N 1
ATOM 1890 C CA . LYS A 1 225 ? 1.003 11.200 -19.823 1.00 79.44 225 LYS A CA 1
ATOM 1891 C C . LYS A 1 225 ? 1.528 12.638 -19.776 1.00 79.44 225 LYS A C 1
ATOM 1893 O O . LYS A 1 225 ? 1.399 13.363 -20.756 1.00 79.44 225 LYS A O 1
ATOM 1898 N N . LYS A 1 226 ? 2.108 13.066 -18.650 1.00 82.56 226 LYS A N 1
ATOM 1899 C CA . LYS A 1 226 ? 2.720 14.397 -18.501 1.00 82.56 226 LYS A CA 1
ATOM 1900 C C . LYS A 1 226 ? 4.139 14.487 -19.064 1.00 82.56 226 LYS A C 1
ATOM 1902 O O . LYS A 1 226 ? 4.634 15.598 -19.233 1.00 82.56 226 LYS A O 1
ATOM 1907 N N . ASP A 1 227 ? 4.811 13.364 -19.306 1.00 82.19 227 ASP A N 1
ATOM 1908 C CA . ASP A 1 227 ? 6.171 13.353 -19.838 1.00 82.19 227 ASP A CA 1
ATOM 1909 C C . ASP A 1 227 ? 6.146 13.450 -21.369 1.00 82.19 227 ASP A C 1
ATOM 1911 O O . ASP A 1 227 ? 5.562 12.611 -22.050 1.00 82.19 227 ASP A O 1
ATOM 1915 N N . SER A 1 228 ? 6.790 14.474 -21.930 1.00 77.88 228 SER A N 1
ATOM 1916 C CA . SER A 1 228 ? 6.779 14.741 -23.376 1.00 77.88 228 SER A CA 1
ATOM 1917 C C . SER A 1 228 ? 7.524 13.695 -24.210 1.00 77.88 228 SER A C 1
ATOM 1919 O O . SER A 1 228 ? 7.304 13.611 -25.420 1.00 77.88 228 SER A O 1
ATOM 1921 N N . HIS A 1 229 ? 8.418 12.919 -23.590 1.00 75.44 229 HIS A N 1
ATOM 1922 C CA . HIS A 1 229 ? 9.219 11.899 -24.263 1.00 75.44 229 HIS A CA 1
ATOM 1923 C C . HIS A 1 229 ? 8.621 10.500 -24.114 1.00 75.44 229 HIS A C 1
ATOM 1925 O O . HIS A 1 229 ? 8.746 9.705 -25.039 1.00 75.44 229 HIS A O 1
ATOM 1931 N N . LEU A 1 230 ? 7.974 10.197 -22.984 1.00 74.94 230 LEU A N 1
ATOM 1932 C CA . LEU A 1 230 ? 7.365 8.889 -22.719 1.00 74.94 230 LEU A CA 1
ATOM 1933 C C . LEU A 1 230 ? 5.875 8.844 -23.056 1.00 74.94 230 LEU A C 1
ATOM 1935 O O . LEU A 1 230 ? 5.418 7.834 -23.576 1.00 74.94 230 LEU A O 1
ATOM 1939 N N . GLY A 1 231 ? 5.129 9.924 -22.811 1.00 73.50 231 GLY A N 1
ATOM 1940 C CA . GLY A 1 231 ? 3.676 9.993 -22.996 1.00 73.50 231 GLY A CA 1
ATOM 1941 C C . GLY A 1 231 ? 3.162 9.432 -24.331 1.00 73.50 231 GLY A C 1
ATOM 1942 O O . GLY A 1 231 ? 2.227 8.638 -24.292 1.00 73.50 231 GLY A O 1
ATOM 1943 N N . PRO A 1 232 ? 3.790 9.740 -25.486 1.00 77.44 232 PRO A N 1
ATOM 1944 C CA . PRO A 1 232 ? 3.370 9.210 -26.788 1.00 77.44 232 PRO A CA 1
ATOM 1945 C C . PRO A 1 232 ? 3.486 7.685 -26.959 1.00 77.44 232 PRO A C 1
ATOM 1947 O O . PRO A 1 232 ? 2.934 7.150 -27.910 1.00 77.44 232 PRO A O 1
ATOM 1950 N N . TYR A 1 233 ? 4.229 6.988 -26.092 1.00 66.88 233 TYR A N 1
ATOM 1951 C CA . TYR A 1 233 ? 4.428 5.533 -26.168 1.00 66.88 233 TYR A CA 1
ATOM 1952 C C . TYR A 1 233 ? 3.485 4.739 -25.251 1.00 66.88 233 TYR A C 1
ATOM 1954 O O . TYR A 1 233 ? 3.437 3.515 -25.344 1.00 66.88 233 TYR A O 1
ATOM 1962 N N . PHE A 1 234 ? 2.762 5.420 -24.356 1.00 63.88 234 PHE A N 1
ATOM 1963 C CA . PHE A 1 234 ? 1.860 4.821 -23.360 1.00 63.88 234 PHE A CA 1
ATOM 1964 C C . PHE A 1 234 ? 0.425 5.377 -23.462 1.00 63.88 234 PHE A C 1
ATOM 1966 O O . PHE A 1 234 ? -0.361 5.239 -22.523 1.00 63.88 234 PHE A O 1
ATOM 1973 N N . SER A 1 235 ? 0.106 6.065 -24.565 1.00 59.09 235 SER A N 1
ATOM 1974 C CA . SER A 1 235 ? -1.199 6.677 -24.853 1.00 59.09 235 SER A CA 1
ATOM 1975 C C . SER A 1 235 ? -2.109 5.778 -25.670 1.00 59.09 235 SER A C 1
ATOM 1977 O O . SER A 1 235 ? -1.594 5.225 -26.666 1.00 59.09 235 SER A O 1
#

Organism: NCBI:txid1802205

pLDDT: mean 79.73, std 12.9, range [33.28, 95.19]

Sequence (235 aa):
MVTERREEIPLPKLFEAILPYQASVYVTVLNIIQCIAFGFLVIEVKDIVNKNEFGLISILRGVNTFVIILFVWYRYVAEFQYLWPMSFMDTIIPFLIGVVECMIIFSVNPNSVSMKYFVGYIMFLQFIAIWAYYYASKKRGREFTKRLYEAFYRHPQFAFHLVNFLKKYDRNHARNMSIALVFSSIFFIIAFFWPNAIWETIFSCTCIVTLLNRAFRHSFDAYVKKDSHLGPYFS